Protein AF-A0A1V5C6G8-F1 (afdb_monomer)

Mean predicted aligned error: 4.97 Å

pLDDT: mean 93.66, std 10.2, range [42.22, 98.69]

Foldseek 3Di:
DLVLLPDQFFEEEEEAAPPQCSLVVLLVSVQSCQAPHQWEEEEEAAADPDDDDHHNYNYHYHHDPPRDPDLLVSLVVVVVVRGSEYEYAADDALSNLVSQLVRRQVRHHYYHYYHDQAPLVVLVVSLVRDDPVCSLVVLLSNLVRHAKYKYWGWFQFQVNPGTDIFIFMDGSDNVSSVCSNVVVSVCSVVVLVVCVVVPGDHRLRSLVVCCVVRRHALVRSQVPDPDNVVSVVRNVVSVVVPDDPPPPCDDDD

Nearest PDB structures (foldseek):
  5fl3-assembly1_A  TM=9.628E-01  e=1.875E-29  Thermus thermophilus
  6ok2-assembly1_D  TM=9.723E-01  e=2.254E-29  Geobacter metallireducens GS-15
  3jvu-assembly1_A-2  TM=9.788E-01  e=1.705E-28  Pseudomonas aeruginosa
  5zfq-assembly1_A  TM=9.580E-01  e=1.603E-28  Geobacter sulfurreducens PCA
  3jvu-assembly1_C-2  TM=9.709E-01  e=5.971E-27  Pseudomonas aeruginosa

Radius of gyration: 21.34 Å; Cα contacts (8 Å, |Δi|>4): 461; chains: 1; bounding box: 47×42×81 Å

Sequence (253 aa):
MKRIMDNHQGLVLVTGATGQGKSTTLAALIDYVNTNRAHHILAVEDPIEFIHPLKRCAVNQRQLGRDTLTYANALRAALREDPDVIVVGELRDLETISLAISAAETGHLVLGTLATSSAPKTVDRIIDSFPAEEQSQIRAMLGESLKAVITQRLIPRADFTAMALAVEILIGTLPMATLIRDGKVFQIPSMMQMGKAVGMQIMDESIMLLYQTGAISAQEAYLNANNKAPFKPLMERENQTRKPLGQHMQGAR

Secondary structure (DSSP, 8-state):
-HHHHT-SSEEEEEE-STTSSHHHHHHHHHHHHHHH---EEEEEESS--S----SSSEEEEEEBTTTBS-HHHHHHHHTTS--SEEEES---SHHHHHHHHHHHHTT-EEEEEE--SSHHHHHHHHHHTS-TTTHHHHHHHHHHHEEEEEEEEEEE-TTSSSEEEEEEEEE--HHHHHHHHTT-GGGHHHHHHHGGGGT-B-HHHHHHHHHHTTSS-HHHHHHH-SS-TTTHHHHHHHHHHTS-S-SS-----

Solvent-accessible surface area (backbone atoms only — not comparable to full-atom values): 13597 Å² total; per-residue (Å²): 106,70,78,65,70,66,51,68,44,13,30,36,37,34,22,14,56,90,91,29,52,45,67,62,50,50,51,52,54,52,49,50,46,27,71,75,39,82,41,35,36,39,35,41,26,79,68,74,87,74,87,75,76,82,69,51,20,54,68,46,79,34,31,55,79,77,72,32,85,45,68,48,59,47,51,63,52,42,75,74,66,74,47,43,28,42,36,38,56,64,56,81,49,57,64,40,43,51,52,47,53,51,41,9,61,75,56,20,25,27,39,36,23,41,84,28,89,39,50,58,54,43,54,50,52,60,42,70,58,46,60,79,89,49,30,62,58,48,22,44,54,46,24,73,16,34,45,34,30,39,22,34,40,63,40,66,22,58,82,68,83,50,71,38,81,30,47,21,30,43,62,48,39,74,72,49,18,50,32,40,44,72,67,40,51,88,50,44,66,62,52,29,67,71,29,46,90,81,65,21,34,48,49,52,60,33,37,50,50,35,34,75,72,57,48,24,35,42,58,52,36,30,73,69,33,84,69,44,75,83,30,48,64,50,26,54,50,53,56,58,74,68,52,72,97,78,85,86,86,85,77,96,126

Structure (mmCIF, N/CA/C/O backbone):
data_AF-A0A1V5C6G8-F1
#
_entry.id   AF-A0A1V5C6G8-F1
#
loop_
_atom_site.group_PDB
_atom_site.id
_atom_site.type_symbol
_atom_site.label_atom_id
_atom_site.label_alt_id
_atom_site.label_comp_id
_atom_site.label_asym_id
_atom_site.label_entity_id
_atom_site.label_seq_id
_atom_site.pdbx_PDB_ins_code
_atom_site.Cartn_x
_atom_site.Cartn_y
_atom_site.Cartn_z
_atom_site.occupancy
_atom_site.B_iso_or_equiv
_atom_site.auth_seq_id
_atom_site.auth_comp_id
_atom_site.auth_asym_id
_atom_site.auth_atom_id
_atom_site.pdbx_PDB_model_num
ATOM 1 N N . MET A 1 1 ? -11.240 -1.764 -4.376 1.00 73.00 1 MET A N 1
ATOM 2 C CA . MET A 1 1 ? -10.222 -2.765 -4.771 1.00 73.00 1 MET A CA 1
ATOM 3 C C . MET A 1 1 ? -10.318 -3.185 -6.228 1.00 73.00 1 MET A C 1
ATOM 5 O O . MET A 1 1 ? -9.413 -2.816 -6.952 1.00 73.00 1 MET A O 1
ATOM 9 N N . LYS A 1 2 ? -11.384 -3.858 -6.696 1.00 84.75 2 LYS A N 1
ATOM 10 C CA . LYS A 1 2 ? -11.483 -4.337 -8.098 1.00 84.75 2 LYS A CA 1
ATOM 11 C C . LYS A 1 2 ? -11.140 -3.261 -9.140 1.00 84.75 2 LYS A C 1
ATOM 13 O O . LYS A 1 2 ? -10.151 -3.392 -9.839 1.00 84.75 2 LYS A O 1
ATOM 18 N N . ARG A 1 3 ? -11.816 -2.108 -9.068 1.00 87.56 3 ARG A N 1
ATOM 19 C CA . ARG A 1 3 ? -11.560 -0.949 -9.944 1.00 87.56 3 ARG A CA 1
ATOM 20 C C . ARG A 1 3 ? -10.122 -0.404 -9.899 1.00 87.56 3 ARG A C 1
ATOM 22 O O . ARG A 1 3 ? -9.665 0.162 -10.879 1.00 87.56 3 ARG A O 1
ATOM 29 N N . ILE A 1 4 ? -9.413 -0.549 -8.773 1.00 90.12 4 ILE A N 1
ATOM 30 C CA . ILE A 1 4 ? -7.997 -0.147 -8.657 1.00 90.12 4 ILE A CA 1
ATOM 31 C C . ILE A 1 4 ? -7.130 -1.140 -9.436 1.00 90.12 4 ILE A C 1
ATOM 33 O O . ILE A 1 4 ? -6.254 -0.734 -10.190 1.00 90.12 4 ILE A O 1
ATOM 37 N N . MET A 1 5 ? -7.420 -2.431 -9.294 1.00 93.44 5 MET A N 1
ATOM 38 C CA . MET A 1 5 ? -6.709 -3.510 -9.980 1.00 93.44 5 MET A CA 1
ATOM 39 C C . MET A 1 5 ? -7.073 -3.627 -11.462 1.00 93.44 5 MET A C 1
ATOM 41 O O . MET A 1 5 ? -6.380 -4.314 -12.204 1.00 93.44 5 MET A O 1
ATOM 45 N N . ASP A 1 6 ? -8.128 -2.935 -11.898 1.00 91.38 6 ASP A N 1
ATOM 46 C CA . ASP A 1 6 ? -8.515 -2.852 -13.302 1.00 91.38 6 ASP A CA 1
ATOM 47 C C . ASP A 1 6 ? -7.630 -1.869 -14.104 1.00 91.38 6 ASP A C 1
ATOM 49 O O . ASP A 1 6 ? -7.681 -1.863 -15.333 1.00 91.38 6 ASP A O 1
ATOM 53 N N . ASN A 1 7 ? -6.752 -1.095 -13.453 1.00 93.25 7 ASN A N 1
ATOM 54 C CA . ASN A 1 7 ? -5.762 -0.273 -14.154 1.00 93.25 7 ASN A CA 1
ATOM 55 C C . ASN A 1 7 ? -4.761 -1.147 -14.935 1.00 93.25 7 ASN A C 1
ATOM 57 O O . ASN A 1 7 ? -4.377 -2.230 -14.487 1.00 93.25 7 ASN A O 1
ATOM 61 N N . HIS A 1 8 ? -4.340 -0.672 -16.108 1.00 92.19 8 HIS A N 1
ATOM 62 C CA . HIS A 1 8 ? -3.278 -1.311 -16.895 1.00 92.19 8 HIS A CA 1
ATOM 63 C C . HIS A 1 8 ? -1.886 -0.981 -16.351 1.00 92.19 8 HIS A C 1
ATOM 65 O O . HIS A 1 8 ? -1.016 -1.837 -16.365 1.00 92.19 8 HIS A O 1
ATOM 71 N N . GLN A 1 9 ? -1.714 0.229 -15.814 1.00 96.25 9 GLN A N 1
ATOM 72 C CA . GLN A 1 9 ? -0.452 0.714 -15.268 1.00 96.25 9 GLN A CA 1
ATOM 73 C C . GLN A 1 9 ? -0.660 1.593 -14.034 1.00 96.25 9 GLN A C 1
ATOM 75 O O . GLN A 1 9 ? -1.763 2.099 -13.784 1.00 96.25 9 GLN A O 1
ATOM 80 N N . GLY A 1 10 ? 0.427 1.840 -13.313 1.00 97.88 10 GLY A N 1
ATOM 81 C CA . GLY A 1 10 ? 0.488 2.752 -12.180 1.00 97.88 10 GLY A CA 1
ATOM 82 C C . GLY A 1 10 ? 0.875 2.064 -10.878 1.00 97.88 10 GLY A C 1
ATOM 83 O O . GLY A 1 10 ? 1.090 0.859 -10.830 1.00 97.88 10 GLY A O 1
ATOM 84 N N . LEU A 1 11 ? 0.967 2.850 -9.812 1.00 98.50 11 LEU A N 1
ATOM 85 C CA . LEU A 1 11 ? 1.475 2.421 -8.517 1.00 98.50 11 LEU A CA 1
ATOM 86 C C . LEU A 1 11 ? 0.329 2.211 -7.519 1.00 98.50 11 LEU A C 1
ATOM 88 O O . LEU A 1 11 ? -0.469 3.118 -7.263 1.00 98.50 11 LEU A O 1
ATOM 92 N N . VAL A 1 12 ? 0.260 1.022 -6.926 1.00 98.62 12 VAL A N 1
ATOM 93 C CA . VAL A 1 12 ? -0.669 0.678 -5.842 1.00 98.62 12 VAL A CA 1
ATOM 94 C C . VAL A 1 12 ? 0.139 0.263 -4.624 1.00 98.62 12 VAL A C 1
ATOM 96 O O . VAL A 1 12 ? 0.928 -0.679 -4.675 1.00 98.62 12 VAL A O 1
ATOM 99 N N . LEU A 1 13 ? -0.077 0.957 -3.510 1.00 98.62 13 LEU A N 1
ATOM 100 C CA . LEU A 1 13 ? 0.685 0.745 -2.286 1.00 98.62 13 LEU A CA 1
ATOM 101 C C . LEU A 1 13 ? -0.202 0.190 -1.181 1.00 98.62 13 LEU A C 1
ATOM 103 O O . LEU A 1 13 ? -1.251 0.758 -0.878 1.00 98.62 13 LEU A O 1
ATOM 107 N N . VAL A 1 14 ? 0.248 -0.884 -0.539 1.00 98.56 14 VAL A N 1
ATOM 108 C CA . VAL A 1 14 ? -0.337 -1.396 0.703 1.00 98.56 14 VAL A CA 1
ATOM 109 C C . VAL A 1 14 ? 0.587 -1.027 1.853 1.00 98.56 14 VAL A C 1
ATOM 111 O O . VAL A 1 14 ? 1.758 -1.392 1.870 1.00 98.56 14 VAL A O 1
ATOM 114 N N . THR A 1 15 ? 0.086 -0.284 2.828 1.00 98.50 15 THR A N 1
ATOM 115 C CA . THR A 1 15 ? 0.909 0.288 3.892 1.00 98.50 15 THR A CA 1
ATOM 116 C C . THR A 1 15 ? 0.353 -0.012 5.273 1.00 98.50 15 THR A C 1
ATOM 118 O O . THR A 1 15 ? -0.777 -0.466 5.441 1.00 98.50 15 THR A O 1
ATOM 121 N N . GLY A 1 16 ? 1.190 0.174 6.285 1.00 97.12 16 GLY A N 1
ATOM 122 C CA . GLY A 1 16 ? 0.903 -0.175 7.671 1.00 97.12 16 GLY A CA 1
ATOM 123 C C . GLY A 1 16 ? 2.157 -0.669 8.385 1.00 97.12 16 GLY A C 1
ATOM 124 O O . GLY A 1 16 ? 3.150 -1.055 7.760 1.00 97.12 16 GLY A O 1
ATOM 125 N N . ALA A 1 17 ? 2.118 -0.693 9.715 1.00 93.69 17 ALA A N 1
ATOM 126 C CA . ALA A 1 17 ? 3.204 -1.257 10.515 1.00 93.69 17 ALA A CA 1
ATOM 127 C C . ALA A 1 17 ? 3.412 -2.763 10.234 1.00 93.69 17 ALA A C 1
ATOM 129 O O . ALA A 1 17 ? 2.627 -3.416 9.534 1.00 93.69 17 ALA A O 1
ATOM 130 N N . THR A 1 18 ? 4.498 -3.329 10.755 1.00 91.62 18 THR A N 1
ATOM 131 C CA . THR A 1 18 ? 4.734 -4.781 10.728 1.00 91.62 18 THR A CA 1
ATOM 132 C C . THR A 1 18 ? 3.568 -5.522 11.385 1.00 91.62 18 THR A C 1
ATOM 134 O O . THR A 1 18 ? 3.003 -5.045 12.367 1.00 91.62 18 THR A O 1
ATOM 137 N N . GLY A 1 19 ? 3.172 -6.661 10.813 1.00 92.31 19 GLY A N 1
ATOM 138 C CA . GLY A 1 19 ? 2.070 -7.474 11.335 1.00 92.31 19 GLY A CA 1
ATOM 139 C C . GLY A 1 19 ? 0.661 -6.954 11.032 1.00 92.31 19 GLY A C 1
ATOM 140 O O . GLY A 1 19 ? -0.298 -7.560 11.484 1.00 92.31 19 GLY A O 1
ATOM 141 N N . GLN A 1 20 ? 0.501 -5.882 10.243 1.00 95.81 20 GLN A N 1
ATOM 142 C CA . GLN A 1 20 ? -0.818 -5.306 9.927 1.00 95.81 20 GLN A CA 1
ATOM 143 C C . GLN A 1 20 ? -1.517 -5.912 8.694 1.00 95.81 20 GLN A C 1
ATOM 145 O O . GLN A 1 20 ? -2.437 -5.308 8.152 1.00 95.81 20 GLN A O 1
ATOM 150 N N . GLY A 1 21 ? -1.091 -7.095 8.235 1.00 95.50 21 GLY A N 1
ATOM 151 C CA . GLY A 1 21 ? -1.751 -7.814 7.133 1.00 95.50 21 GLY A 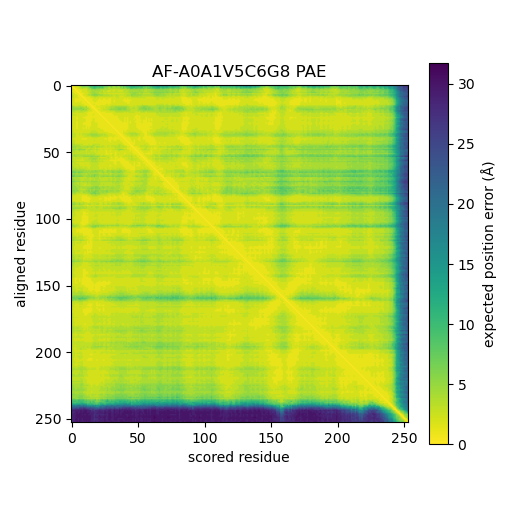CA 1
ATOM 152 C C . GLY A 1 21 ? -1.418 -7.322 5.716 1.00 95.50 21 GLY A C 1
ATOM 153 O O . GLY A 1 21 ? -2.125 -7.680 4.769 1.00 95.50 21 GLY A O 1
ATOM 154 N N . LYS A 1 22 ? -0.336 -6.542 5.550 1.00 97.19 22 LYS A N 1
ATOM 155 C CA . LYS A 1 22 ? 0.098 -6.014 4.243 1.00 97.19 22 LYS A CA 1
ATOM 156 C C . LYS A 1 22 ? 0.327 -7.124 3.218 1.00 97.19 22 LYS A C 1
ATOM 158 O O . LYS A 1 22 ? -0.286 -7.092 2.156 1.00 97.19 22 LYS A O 1
ATOM 163 N N . SER A 1 23 ? 1.151 -8.114 3.562 1.00 96.19 23 SER A N 1
ATOM 164 C CA . SER A 1 23 ? 1.498 -9.240 2.688 1.00 96.19 23 SER A CA 1
ATOM 165 C C . SER A 1 23 ? 0.267 -10.064 2.309 1.00 96.19 23 SER A C 1
ATOM 167 O O . SER A 1 23 ? 0.086 -10.399 1.147 1.00 96.19 23 SER A O 1
ATOM 169 N N . THR A 1 24 ? -0.660 -10.285 3.249 1.00 97.19 24 THR A N 1
ATOM 170 C CA . THR A 1 24 ? -1.943 -10.959 2.980 1.00 97.19 24 THR A CA 1
ATOM 171 C C . THR A 1 24 ? -2.797 -10.189 1.975 1.00 97.19 24 THR A C 1
ATOM 173 O O . THR A 1 24 ? -3.395 -10.771 1.072 1.00 97.19 24 THR A O 1
ATOM 176 N N . THR A 1 25 ? -2.850 -8.865 2.108 1.00 97.25 25 THR A N 1
ATOM 177 C CA . THR A 1 25 ? -3.599 -8.017 1.176 1.00 97.25 25 THR A CA 1
ATOM 178 C C . THR A 1 25 ? -2.932 -7.983 -0.187 1.00 97.25 25 THR A C 1
ATOM 180 O O . THR A 1 25 ? -3.619 -8.123 -1.193 1.00 97.25 25 THR A O 1
ATOM 183 N N . LEU A 1 26 ? -1.607 -7.852 -0.230 1.00 97.25 26 LEU A N 1
ATOM 184 C CA . LEU A 1 26 ? -0.832 -7.906 -1.463 1.00 97.25 26 LEU A CA 1
ATOM 185 C C . LEU A 1 26 ? -1.060 -9.236 -2.193 1.00 97.25 26 LEU A C 1
ATOM 187 O O . LEU A 1 26 ? -1.409 -9.225 -3.371 1.00 97.25 26 LEU A O 1
ATOM 191 N N . ALA A 1 27 ? -0.997 -10.359 -1.474 1.00 97.31 27 ALA A N 1
ATOM 192 C CA . ALA A 1 27 ? -1.291 -11.683 -2.006 1.00 97.31 27 ALA A CA 1
ATOM 193 C C . ALA A 1 27 ? -2.717 -11.775 -2.579 1.00 97.31 27 ALA A C 1
ATOM 195 O O . ALA A 1 27 ? -2.912 -12.317 -3.666 1.00 97.31 27 ALA A O 1
ATOM 196 N N . ALA A 1 28 ? -3.716 -11.190 -1.909 1.00 97.19 28 ALA A N 1
ATOM 197 C CA . ALA A 1 28 ? -5.085 -11.140 -2.424 1.00 97.19 28 ALA A CA 1
ATOM 198 C C . ALA A 1 28 ? -5.218 -10.278 -3.697 1.00 97.19 28 ALA A C 1
ATOM 200 O O . ALA A 1 28 ? -6.002 -10.610 -4.589 1.00 97.19 28 ALA A O 1
ATOM 201 N N . LEU A 1 29 ? -4.458 -9.182 -3.812 1.00 97.25 29 LEU A N 1
ATOM 202 C CA . LEU A 1 29 ? -4.422 -8.357 -5.025 1.00 97.25 29 LEU A CA 1
ATOM 203 C C . LEU A 1 29 ? -3.759 -9.104 -6.192 1.00 97.25 29 LEU A C 1
ATOM 205 O O . LEU A 1 29 ? -4.283 -9.071 -7.307 1.00 97.25 29 LEU A O 1
ATOM 209 N N . ILE A 1 30 ? -2.660 -9.816 -5.935 1.00 97.06 30 ILE A N 1
ATOM 210 C CA . ILE A 1 30 ? -1.988 -10.672 -6.924 1.00 97.06 30 ILE A CA 1
ATOM 211 C C . ILE A 1 30 ? -2.928 -11.786 -7.381 1.00 97.06 30 ILE A C 1
ATOM 213 O O . ILE A 1 30 ? -3.089 -12.006 -8.580 1.00 97.06 30 ILE A O 1
ATOM 217 N N . ASP A 1 31 ? -3.603 -12.452 -6.443 1.00 97.38 31 ASP A N 1
ATOM 218 C CA . ASP A 1 31 ? -4.546 -13.523 -6.759 1.00 97.38 31 ASP A CA 1
ATOM 219 C C . ASP A 1 31 ? -5.729 -13.026 -7.602 1.00 97.38 31 ASP A C 1
ATOM 221 O O . ASP A 1 31 ? -6.160 -13.708 -8.538 1.00 97.38 31 ASP A O 1
ATOM 225 N N . TYR A 1 32 ? -6.213 -11.807 -7.333 1.00 96.94 32 TYR A N 1
ATOM 226 C CA . TYR A 1 32 ? -7.219 -11.160 -8.171 1.00 96.94 32 TYR A CA 1
ATOM 227 C C . TYR A 1 32 ? -6.717 -10.984 -9.610 1.00 96.94 32 TYR A C 1
ATOM 229 O O . TYR A 1 32 ? -7.429 -11.363 -10.539 1.00 96.94 32 TYR A O 1
ATOM 237 N N . VAL A 1 33 ? -5.502 -10.467 -9.819 1.00 97.00 33 VAL A N 1
ATOM 238 C CA . VAL A 1 33 ? -4.925 -10.334 -11.170 1.00 97.00 33 VAL A CA 1
ATOM 239 C C . VAL A 1 33 ? -4.791 -11.708 -11.829 1.00 97.00 33 VAL A C 1
ATOM 241 O O . VAL A 1 33 ? -5.330 -11.911 -12.916 1.00 97.00 33 VAL A O 1
ATOM 244 N N . ASN A 1 34 ? -4.175 -12.669 -11.137 1.00 97.31 34 ASN A N 1
ATOM 245 C CA . ASN A 1 34 ? -3.935 -14.030 -11.621 1.00 97.31 34 ASN A CA 1
ATOM 246 C C . ASN A 1 34 ? -5.228 -14.780 -11.995 1.00 97.31 34 ASN A C 1
ATOM 248 O O . ASN A 1 34 ? -5.241 -15.633 -12.880 1.00 97.31 34 ASN A O 1
ATOM 252 N N . THR A 1 35 ? -6.344 -14.452 -11.345 1.00 97.00 35 THR A N 1
ATOM 253 C CA . THR A 1 35 ? -7.652 -15.058 -11.632 1.00 97.00 35 THR A CA 1
ATOM 254 C C . THR A 1 35 ? -8.384 -14.375 -12.793 1.00 97.00 35 THR A C 1
ATOM 256 O O . THR A 1 35 ? -9.183 -15.016 -13.477 1.00 97.00 35 THR A O 1
ATOM 259 N N . ASN A 1 36 ? -8.144 -13.084 -13.037 1.00 95.88 36 ASN A N 1
ATOM 260 C CA . ASN A 1 36 ? -8.970 -12.280 -13.945 1.00 95.88 36 ASN A CA 1
ATOM 261 C C . ASN A 1 36 ? -8.258 -11.861 -15.241 1.00 95.88 36 ASN A C 1
ATOM 263 O O . ASN A 1 36 ? -8.936 -11.463 -16.188 1.00 95.88 36 ASN A O 1
ATOM 267 N N . ARG A 1 37 ? -6.928 -11.970 -15.315 1.00 95.44 37 ARG A N 1
ATOM 268 C CA . ARG A 1 37 ? -6.116 -11.505 -16.450 1.00 95.44 37 ARG A CA 1
ATOM 269 C C . ARG A 1 37 ? -5.184 -12.596 -16.966 1.00 95.44 37 ARG A C 1
ATOM 271 O O . ARG A 1 37 ? -4.858 -13.521 -16.238 1.00 95.44 37 ARG A O 1
ATOM 278 N N . ALA A 1 38 ? -4.774 -12.485 -18.226 1.00 96.25 38 ALA A N 1
ATOM 279 C CA . ALA A 1 38 ? -3.745 -13.331 -18.829 1.00 96.25 38 ALA A CA 1
ATOM 280 C C . ALA A 1 38 ? -2.452 -12.515 -18.957 1.00 96.25 38 ALA A C 1
ATOM 282 O O . ALA A 1 38 ? -2.128 -12.040 -20.036 1.00 96.25 38 ALA A O 1
ATOM 283 N N . HIS A 1 39 ? -1.815 -12.257 -17.816 1.00 96.81 39 HIS A N 1
ATOM 284 C CA . HIS A 1 39 ? -0.655 -11.369 -17.681 1.00 96.81 39 HIS A CA 1
ATOM 285 C C . HIS A 1 39 ? 0.575 -12.136 -17.172 1.00 96.81 39 HIS A C 1
ATOM 287 O O . HIS A 1 39 ? 0.441 -13.198 -16.556 1.00 96.81 39 HIS A O 1
ATOM 293 N N . HIS A 1 40 ? 1.756 -11.560 -17.344 1.00 97.19 40 HIS A N 1
ATOM 294 C CA . HIS A 1 40 ? 2.970 -11.940 -16.642 1.00 97.19 40 HIS A CA 1
ATOM 295 C C . HIS A 1 40 ? 3.112 -11.119 -15.348 1.00 97.19 40 HIS A C 1
ATOM 297 O O . HIS A 1 40 ? 3.166 -9.888 -15.367 1.00 97.19 40 HIS A O 1
ATOM 303 N N . ILE A 1 41 ? 3.142 -11.812 -14.207 1.00 97.69 41 ILE A N 1
ATOM 304 C CA . ILE A 1 41 ? 3.375 -11.233 -12.881 1.00 97.69 41 ILE A CA 1
ATOM 305 C C . ILE A 1 41 ? 4.774 -11.628 -12.418 1.00 97.69 41 ILE A C 1
ATOM 307 O O . ILE A 1 41 ? 5.070 -12.819 -12.296 1.00 97.69 41 ILE A O 1
ATOM 311 N N . LEU A 1 42 ? 5.598 -10.640 -12.083 1.00 97.31 42 LEU A N 1
ATOM 312 C CA . LEU A 1 42 ? 6.903 -10.854 -11.467 1.00 97.31 42 LEU A CA 1
ATOM 313 C C . LEU A 1 42 ? 6.909 -10.249 -10.066 1.00 97.31 42 LEU A C 1
ATOM 315 O O . LEU A 1 42 ? 6.747 -9.040 -9.901 1.00 97.31 42 LEU A O 1
ATOM 319 N N . ALA A 1 43 ? 7.099 -11.091 -9.055 1.00 97.19 43 ALA A N 1
ATOM 320 C CA . ALA A 1 43 ? 7.148 -10.689 -7.659 1.00 97.19 43 ALA A CA 1
ATOM 321 C C . ALA A 1 43 ? 8.542 -10.852 -7.067 1.00 97.19 43 ALA A C 1
ATOM 323 O O . ALA A 1 43 ? 9.205 -11.862 -7.285 1.00 97.19 43 ALA A O 1
ATOM 324 N N . VAL A 1 44 ? 8.974 -9.853 -6.305 1.00 96.75 44 VAL A N 1
ATOM 325 C CA . VAL A 1 44 ? 10.230 -9.861 -5.557 1.00 96.75 44 VAL A CA 1
ATOM 326 C C . VAL A 1 44 ? 9.893 -9.696 -4.079 1.00 96.75 44 VAL A C 1
ATOM 328 O O . VAL A 1 44 ? 9.265 -8.705 -3.713 1.00 96.75 44 VAL A O 1
ATOM 331 N N . GLU A 1 45 ? 10.288 -10.650 -3.238 1.00 96.25 45 GLU A N 1
ATOM 332 C CA . GLU A 1 45 ? 9.887 -10.741 -1.824 1.00 96.25 45 GLU A CA 1
ATOM 333 C C . GLU A 1 45 ? 11.066 -11.142 -0.912 1.00 96.25 45 GLU A C 1
ATOM 335 O O . GLU A 1 45 ? 12.069 -11.689 -1.376 1.00 96.25 45 GLU A O 1
ATOM 340 N N . ASP A 1 46 ? 10.952 -10.889 0.396 1.00 93.06 46 ASP A N 1
ATOM 341 C CA . ASP A 1 46 ? 11.976 -11.202 1.406 1.00 93.06 46 ASP A CA 1
ATOM 342 C C . ASP A 1 46 ? 11.348 -11.557 2.776 1.00 93.06 46 ASP A C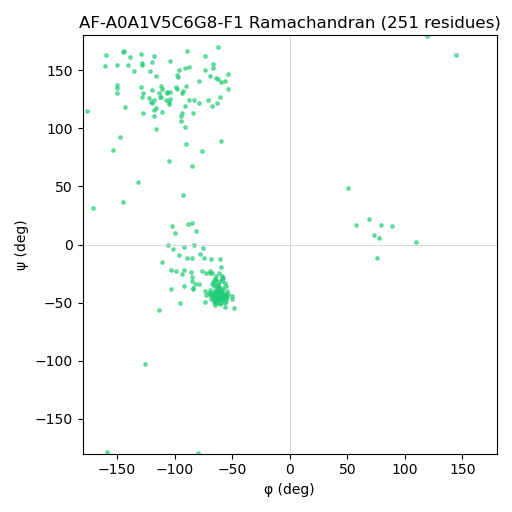 1
ATOM 344 O O . ASP A 1 46 ? 11.097 -10.654 3.581 1.00 93.06 46 ASP A O 1
ATOM 348 N N . PRO A 1 47 ? 11.094 -12.847 3.076 1.00 94.69 47 PRO A N 1
ATOM 349 C CA . PRO A 1 47 ? 11.045 -13.983 2.153 1.00 94.69 47 PRO A CA 1
ATOM 350 C C . PRO A 1 47 ? 9.706 -14.039 1.392 1.00 94.69 47 PRO A C 1
ATOM 352 O O . PRO A 1 47 ? 8.822 -13.218 1.617 1.00 94.69 47 PRO A O 1
ATOM 355 N N . ILE A 1 48 ? 9.531 -15.037 0.520 1.00 95.25 48 ILE A N 1
ATOM 356 C CA . ILE A 1 48 ? 8.217 -15.322 -0.078 1.00 95.25 48 ILE A CA 1
ATOM 357 C C . ILE A 1 48 ? 7.268 -15.827 1.019 1.00 95.25 48 ILE A C 1
ATOM 359 O O . ILE A 1 48 ? 7.523 -16.869 1.628 1.00 95.25 48 ILE A O 1
ATOM 363 N N . GLU A 1 49 ? 6.171 -15.103 1.260 1.00 93.25 49 GLU A N 1
ATOM 364 C CA . GLU A 1 49 ? 5.187 -15.456 2.299 1.00 93.25 49 GLU A CA 1
ATOM 365 C C . GLU A 1 49 ? 4.039 -16.327 1.767 1.00 93.25 49 GLU A C 1
ATOM 367 O O . GLU A 1 49 ? 3.541 -17.210 2.469 1.00 93.25 49 GLU A O 1
ATOM 372 N N . PHE A 1 50 ? 3.614 -16.087 0.524 1.00 96.19 50 PHE A N 1
ATOM 373 C CA . PHE A 1 50 ? 2.491 -16.774 -0.113 1.00 96.19 50 PHE A CA 1
ATOM 374 C C . PHE A 1 50 ? 2.924 -17.338 -1.462 1.00 96.19 50 PHE A C 1
ATOM 376 O O . PHE A 1 50 ? 3.477 -16.620 -2.288 1.00 96.19 50 PHE A O 1
ATOM 383 N N . ILE A 1 51 ? 2.632 -18.615 -1.713 1.00 96.69 51 ILE A N 1
ATOM 384 C CA . ILE A 1 51 ? 2.843 -19.217 -3.032 1.00 96.69 51 ILE A CA 1
ATOM 385 C C . ILE A 1 51 ? 1.605 -18.979 -3.889 1.00 96.69 51 ILE A C 1
ATOM 387 O O . ILE A 1 51 ? 0.496 -19.371 -3.518 1.00 96.69 51 ILE A O 1
ATOM 391 N N . HIS A 1 52 ? 1.803 -18.366 -5.051 1.00 97.12 52 HIS A N 1
ATOM 392 C CA . HIS A 1 52 ? 0.737 -18.102 -6.009 1.00 97.12 52 HIS A CA 1
ATOM 393 C C . HIS A 1 52 ? 0.673 -19.216 -7.061 1.00 97.12 52 HIS A C 1
ATOM 395 O O . HIS A 1 52 ? 1.533 -19.270 -7.942 1.00 97.12 52 HIS A O 1
ATOM 401 N N . PRO A 1 53 ? -0.330 -20.116 -7.012 1.00 94.06 53 PRO A N 1
ATOM 402 C CA . PRO A 1 53 ? -0.444 -21.177 -8.002 1.00 94.06 53 PRO A CA 1
ATOM 403 C C . PRO A 1 53 ? -0.768 -20.595 -9.379 1.00 94.06 53 PRO A C 1
ATOM 405 O O . PRO A 1 53 ? -1.427 -19.558 -9.500 1.00 94.06 53 PRO A O 1
ATOM 408 N N . LEU A 1 54 ? -0.350 -21.300 -10.426 1.00 92.69 54 LEU A N 1
ATOM 409 C CA . LEU A 1 54 ? -0.688 -20.936 -11.796 1.00 92.69 54 LEU A CA 1
ATOM 410 C C . LEU A 1 54 ? -2.215 -20.949 -11.986 1.00 92.69 54 LEU A C 1
ATOM 412 O O . LEU A 1 54 ? -2.878 -21.943 -11.683 1.00 92.69 54 LEU A O 1
ATOM 416 N N . LYS A 1 55 ? -2.765 -19.841 -12.493 1.00 96.75 55 LYS A N 1
ATOM 417 C CA . LYS A 1 55 ? -4.162 -19.741 -12.934 1.00 96.75 55 LYS A CA 1
ATOM 418 C C . LYS A 1 55 ? -4.187 -19.244 -14.376 1.00 96.75 55 LYS A C 1
ATOM 420 O O . LYS A 1 55 ? -3.926 -20.021 -15.287 1.00 96.75 55 LYS A O 1
ATOM 425 N N . ARG A 1 56 ? -4.495 -17.964 -14.595 1.00 97.44 56 ARG A N 1
ATOM 426 C CA . ARG A 1 56 ? -4.481 -17.346 -15.928 1.00 97.44 56 ARG A CA 1
ATOM 427 C C . ARG A 1 56 ? -3.199 -16.565 -16.189 1.00 97.44 56 ARG A C 1
ATOM 429 O O . ARG A 1 56 ? -2.860 -16.372 -17.352 1.00 97.44 56 ARG A O 1
ATOM 436 N N . CYS A 1 57 ? -2.499 -16.137 -15.139 1.00 97.50 57 CYS A N 1
ATOM 437 C CA . CYS A 1 57 ? -1.204 -15.485 -15.261 1.00 97.50 57 CYS A CA 1
ATOM 438 C C . CYS A 1 57 ? -0.050 -16.486 -15.193 1.00 97.50 57 CYS A C 1
ATOM 440 O O . CYS A 1 57 ? -0.123 -17.503 -14.496 1.00 97.50 57 CYS A O 1
ATOM 442 N N . ALA A 1 58 ? 1.052 -16.127 -15.850 1.00 96.62 58 ALA A N 1
ATOM 443 C CA . ALA A 1 58 ? 2.367 -16.638 -15.490 1.00 96.62 58 ALA A CA 1
ATOM 444 C C . ALA A 1 58 ? 2.853 -15.852 -14.265 1.00 96.62 58 ALA A C 1
ATOM 446 O O . ALA A 1 58 ? 2.910 -14.624 -14.318 1.00 96.62 58 ALA A O 1
ATOM 447 N N . VAL A 1 59 ? 3.156 -16.536 -13.159 1.00 97.19 59 VAL A N 1
ATOM 448 C CA . VAL A 1 59 ? 3.603 -15.892 -11.915 1.00 97.19 59 VAL A CA 1
ATOM 449 C C . VAL A 1 59 ? 5.007 -16.367 -11.573 1.00 97.19 59 VAL A C 1
ATOM 451 O O . VAL A 1 59 ? 5.212 -17.546 -11.294 1.00 97.19 59 VAL A O 1
ATOM 454 N N . ASN A 1 60 ? 5.960 -15.439 -11.578 1.00 96.31 60 ASN A N 1
ATOM 455 C CA . ASN A 1 60 ? 7.354 -15.674 -11.226 1.00 96.31 60 ASN A CA 1
ATOM 456 C C . ASN A 1 60 ? 7.664 -14.970 -9.903 1.00 96.31 60 ASN A C 1
ATOM 458 O O . ASN A 1 60 ? 7.649 -13.743 -9.838 1.00 96.31 60 ASN A O 1
ATOM 462 N N . GLN A 1 61 ? 7.949 -15.736 -8.850 1.00 96.75 61 GLN A N 1
ATOM 463 C CA . GLN A 1 61 ? 8.325 -15.196 -7.540 1.00 96.75 61 GLN A CA 1
ATOM 464 C C . GLN A 1 61 ? 9.833 -15.349 -7.326 1.00 96.75 61 GLN A C 1
ATOM 466 O O . GLN A 1 61 ? 10.387 -16.426 -7.539 1.00 96.75 61 GLN A O 1
ATOM 471 N N . ARG A 1 62 ? 10.488 -14.266 -6.910 1.00 95.81 62 ARG A N 1
ATOM 472 C CA . ARG A 1 62 ? 11.915 -14.194 -6.593 1.00 95.81 62 ARG A CA 1
ATOM 473 C C . ARG A 1 62 ? 12.087 -13.837 -5.133 1.00 95.81 62 ARG A C 1
ATOM 475 O O . ARG A 1 62 ? 11.627 -12.786 -4.691 1.00 95.81 62 ARG A O 1
ATOM 482 N N . GLN A 1 63 ? 12.810 -14.673 -4.411 1.00 96.44 63 GLN A N 1
ATOM 483 C CA . GLN A 1 63 ? 13.190 -14.397 -3.042 1.00 96.44 63 GLN A CA 1
ATOM 484 C C . GLN A 1 63 ? 14.557 -13.710 -2.981 1.00 96.44 63 GLN A C 1
ATOM 486 O O . GLN A 1 63 ? 15.540 -14.164 -3.580 1.00 96.44 63 GLN A O 1
ATOM 491 N N . LEU A 1 64 ? 14.637 -12.635 -2.203 1.00 94.00 64 LEU A N 1
ATOM 492 C CA . LEU A 1 64 ? 15.891 -11.971 -1.883 1.00 94.00 64 LEU A CA 1
ATOM 493 C C . LEU A 1 64 ? 16.865 -12.927 -1.169 1.00 94.00 64 LEU A C 1
ATOM 495 O O . LEU A 1 64 ? 16.471 -13.761 -0.355 1.00 94.00 64 LEU A O 1
ATOM 499 N N . GLY A 1 65 ? 18.150 -12.844 -1.512 1.00 91.56 65 GLY A N 1
ATOM 500 C CA . GLY A 1 65 ? 19.212 -13.698 -0.974 1.00 91.56 65 GLY A CA 1
ATOM 501 C C . GLY A 1 65 ? 19.248 -15.123 -1.542 1.00 91.56 65 GLY A C 1
ATOM 502 O O . GLY A 1 65 ? 20.241 -15.819 -1.338 1.00 91.56 65 GLY A O 1
ATOM 503 N N . ARG A 1 66 ? 18.212 -15.550 -2.276 1.00 94.00 66 ARG A N 1
ATOM 504 C CA . ARG A 1 66 ? 18.142 -16.864 -2.933 1.00 94.00 66 ARG A CA 1
ATOM 505 C C . ARG A 1 66 ? 18.151 -16.747 -4.456 1.00 94.00 66 ARG A C 1
ATOM 507 O O . ARG A 1 66 ? 19.020 -17.324 -5.097 1.00 94.00 66 ARG A O 1
ATOM 514 N N . ASP A 1 67 ? 17.207 -15.991 -5.012 1.00 94.44 67 ASP A N 1
ATOM 515 C CA . ASP A 1 67 ? 17.002 -15.866 -6.463 1.00 94.44 67 ASP A CA 1
ATOM 516 C C . ASP A 1 67 ? 17.561 -14.541 -7.011 1.00 94.44 67 ASP A C 1
ATOM 518 O O . ASP A 1 67 ? 17.851 -14.410 -8.198 1.00 94.44 67 ASP A O 1
ATOM 522 N N . THR A 1 68 ? 17.726 -13.541 -6.142 1.00 92.69 68 THR A N 1
ATOM 523 C CA . THR A 1 68 ? 18.310 -12.231 -6.456 1.00 92.69 68 THR A CA 1
ATOM 524 C C . THR A 1 68 ? 19.020 -11.645 -5.237 1.00 92.69 68 THR A C 1
ATOM 526 O O . THR A 1 68 ? 18.679 -11.957 -4.099 1.00 92.69 68 THR A O 1
ATOM 529 N N . LEU A 1 69 ? 20.004 -10.772 -5.460 1.00 91.31 69 LEU A N 1
ATOM 530 C CA . LEU A 1 69 ? 20.799 -10.153 -4.393 1.00 91.31 69 LEU A CA 1
ATOM 531 C C . LEU A 1 69 ? 20.136 -8.915 -3.777 1.00 91.31 69 LEU A C 1
ATOM 533 O O . LEU A 1 69 ? 20.246 -8.698 -2.576 1.00 91.31 69 LEU A O 1
ATOM 537 N N . THR A 1 70 ? 19.479 -8.088 -4.595 1.00 91.12 70 THR A N 1
ATOM 538 C CA . THR A 1 70 ? 18.842 -6.829 -4.173 1.00 91.12 70 THR A CA 1
ATOM 539 C C . THR A 1 70 ? 17.501 -6.637 -4.880 1.00 91.12 70 THR A C 1
ATOM 541 O O . THR A 1 70 ? 17.304 -7.134 -5.995 1.00 91.12 70 THR A O 1
ATOM 544 N N . TYR A 1 71 ? 16.593 -5.877 -4.260 1.00 91.62 71 TYR A N 1
ATOM 545 C CA . TYR A 1 71 ? 15.328 -5.470 -4.882 1.00 91.62 71 TYR A CA 1
ATOM 546 C C . TYR A 1 71 ? 15.564 -4.688 -6.177 1.00 91.62 71 TYR A C 1
ATOM 548 O O . TYR A 1 71 ? 15.008 -5.036 -7.215 1.00 91.62 71 TYR A O 1
ATOM 556 N N . ALA A 1 72 ? 16.459 -3.699 -6.150 1.00 90.81 72 ALA A N 1
ATOM 557 C CA . ALA A 1 72 ? 16.817 -2.918 -7.327 1.00 90.81 72 ALA A CA 1
ATOM 558 C C . ALA A 1 72 ? 17.337 -3.779 -8.492 1.00 90.81 72 ALA A C 1
ATOM 560 O O . ALA A 1 72 ? 16.932 -3.582 -9.637 1.00 90.81 72 ALA A O 1
ATOM 561 N N . ASN A 1 73 ? 18.199 -4.768 -8.223 1.00 90.69 73 ASN A N 1
ATOM 562 C CA . ASN A 1 73 ? 18.672 -5.686 -9.262 1.00 90.69 73 ASN A CA 1
ATOM 563 C C . ASN A 1 73 ? 17.514 -6.488 -9.872 1.00 90.69 73 ASN A C 1
ATOM 565 O O . ASN A 1 73 ? 17.378 -6.560 -11.093 1.00 90.69 73 ASN A O 1
ATOM 569 N N . ALA A 1 74 ? 16.648 -7.031 -9.016 1.00 91.69 74 ALA A N 1
ATOM 570 C CA . ALA A 1 74 ? 15.490 -7.797 -9.449 1.00 91.69 74 ALA A CA 1
ATOM 571 C C . ALA A 1 74 ? 14.526 -6.959 -10.299 1.00 91.69 74 ALA A C 1
ATOM 573 O O . ALA A 1 74 ? 14.039 -7.452 -11.312 1.00 91.69 74 ALA A O 1
ATOM 574 N N . LEU A 1 75 ? 14.303 -5.694 -9.926 1.00 90.62 75 LEU A N 1
ATOM 575 C CA . LEU A 1 75 ? 13.457 -4.755 -10.663 1.00 90.62 75 LEU A CA 1
ATOM 576 C C . LEU A 1 75 ? 14.046 -4.384 -12.028 1.00 90.62 75 LEU A C 1
ATOM 578 O O . LEU A 1 75 ? 13.327 -4.393 -13.024 1.00 90.62 75 LEU A O 1
ATOM 582 N N . ARG A 1 76 ? 15.354 -4.106 -12.114 1.00 91.62 76 ARG A N 1
ATOM 583 C CA . ARG A 1 76 ? 16.003 -3.827 -13.409 1.00 91.62 76 ARG A CA 1
ATOM 584 C C . ARG A 1 76 ? 15.929 -5.020 -14.359 1.00 91.62 76 ARG A C 1
ATOM 586 O O . ARG A 1 76 ? 15.729 -4.824 -15.555 1.00 91.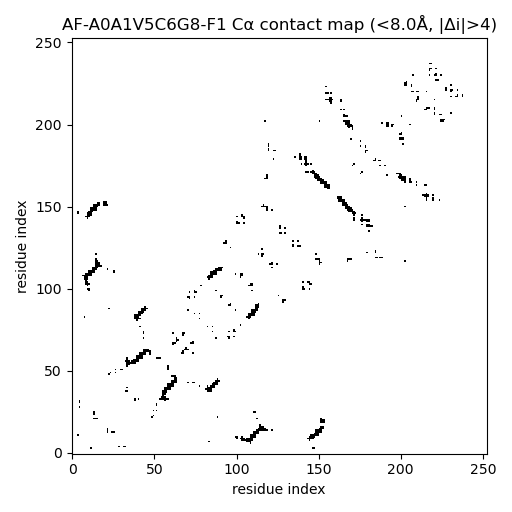62 76 ARG A O 1
ATOM 593 N N . ALA A 1 77 ? 16.105 -6.234 -13.836 1.00 90.75 77 ALA A N 1
ATOM 594 C CA . ALA A 1 77 ? 15.941 -7.456 -14.615 1.00 90.75 77 ALA A CA 1
ATOM 595 C C . ALA A 1 77 ? 14.481 -7.630 -15.056 1.00 90.75 77 ALA A C 1
ATOM 597 O O . ALA A 1 77 ? 14.233 -7.814 -16.244 1.00 90.75 77 ALA A O 1
ATOM 598 N N . ALA A 1 78 ? 13.533 -7.445 -14.128 1.00 90.12 78 ALA A N 1
ATOM 599 C CA . ALA A 1 78 ? 12.104 -7.563 -14.390 1.00 90.12 78 ALA A CA 1
ATOM 600 C C . ALA A 1 78 ? 11.654 -6.695 -15.567 1.00 90.12 78 ALA A C 1
ATOM 602 O O . ALA A 1 78 ? 10.955 -7.192 -16.435 1.00 90.12 78 ALA A O 1
ATOM 603 N N . LEU A 1 79 ? 12.124 -5.449 -15.679 1.00 89.19 79 LEU A N 1
ATOM 604 C CA . LEU A 1 79 ? 11.765 -4.549 -16.789 1.00 89.19 79 LEU A CA 1
ATOM 605 C C . LEU A 1 79 ? 12.157 -5.061 -18.191 1.00 89.19 79 LEU A C 1
ATOM 607 O O . LEU A 1 79 ? 11.727 -4.494 -19.191 1.00 89.19 79 LEU A O 1
ATOM 611 N N . ARG A 1 80 ? 12.990 -6.104 -18.291 1.00 92.25 80 ARG A N 1
ATOM 612 C CA . ARG A 1 80 ? 13.387 -6.742 -19.560 1.00 92.25 80 ARG A CA 1
ATOM 613 C C . ARG A 1 80 ? 12.723 -8.097 -19.791 1.00 92.25 80 ARG A C 1
ATOM 615 O O . ARG A 1 80 ? 12.994 -8.737 -20.801 1.00 92.25 80 ARG A O 1
ATOM 622 N N . GLU A 1 81 ? 11.894 -8.540 -18.856 1.00 91.81 81 GLU A N 1
ATOM 623 C CA . GLU A 1 81 ? 11.222 -9.841 -18.881 1.00 91.81 81 GLU A CA 1
ATOM 624 C C . GLU A 1 81 ? 9.758 -9.725 -19.312 1.00 91.81 81 GLU A C 1
ATOM 626 O O . GLU A 1 81 ? 8.978 -10.647 -19.087 1.00 91.81 81 GLU A O 1
ATOM 631 N N . ASP A 1 82 ? 9.391 -8.583 -19.899 1.00 92.62 82 ASP A N 1
ATOM 632 C CA . ASP A 1 82 ? 8.038 -8.290 -20.375 1.00 92.62 82 ASP A CA 1
ATOM 633 C C . ASP A 1 82 ? 6.939 -8.562 -19.314 1.00 92.62 82 ASP A C 1
ATOM 635 O O . ASP A 1 82 ? 5.994 -9.308 -19.576 1.00 92.62 82 ASP A O 1
ATOM 639 N N . PRO A 1 83 ? 7.071 -8.082 -18.054 1.00 95.69 83 PRO A N 1
ATOM 640 C CA . PRO A 1 83 ? 6.021 -8.235 -17.058 1.00 95.69 83 PRO A CA 1
ATOM 641 C C . PRO A 1 83 ? 4.917 -7.207 -17.295 1.00 95.69 83 PRO A C 1
ATOM 643 O O . PRO A 1 83 ? 5.186 -6.034 -17.521 1.00 95.69 83 PRO A O 1
ATOM 646 N N . ASP A 1 84 ? 3.662 -7.601 -17.115 1.00 97.06 84 ASP A N 1
ATOM 647 C CA . ASP A 1 84 ? 2.563 -6.635 -17.037 1.00 97.06 84 ASP A CA 1
ATOM 648 C C . ASP A 1 84 ? 2.401 -6.090 -15.609 1.00 97.06 84 ASP A C 1
ATOM 650 O O . ASP A 1 84 ? 1.948 -4.962 -15.392 1.00 97.06 84 ASP A O 1
ATOM 654 N N . VAL A 1 85 ? 2.722 -6.925 -14.611 1.00 97.94 85 VAL A N 1
ATOM 655 C CA . VAL A 1 85 ? 2.593 -6.596 -13.188 1.00 97.94 85 VAL A CA 1
ATOM 656 C C . VAL A 1 85 ? 3.896 -6.881 -12.462 1.00 97.94 85 VAL A C 1
ATOM 658 O O . VAL A 1 85 ? 4.409 -7.999 -12.494 1.00 97.94 85 VAL A O 1
ATOM 661 N N . ILE A 1 86 ? 4.392 -5.874 -11.750 1.00 98.00 86 ILE A N 1
ATOM 662 C CA . ILE A 1 86 ? 5.594 -5.974 -10.925 1.00 98.00 86 ILE A CA 1
ATOM 663 C C . ILE A 1 86 ? 5.182 -5.836 -9.464 1.00 98.00 86 ILE A C 1
ATOM 665 O O . ILE A 1 86 ? 4.521 -4.873 -9.079 1.00 98.00 86 ILE A O 1
ATOM 669 N N . VAL A 1 87 ? 5.582 -6.793 -8.637 1.00 97.88 87 VAL A N 1
ATOM 670 C CA . VAL A 1 87 ? 5.319 -6.783 -7.199 1.00 97.88 87 VAL A CA 1
ATOM 671 C C . VAL A 1 87 ? 6.632 -6.601 -6.456 1.00 97.88 87 VAL A C 1
ATOM 673 O O . VAL A 1 87 ? 7.577 -7.366 -6.647 1.00 97.88 87 VAL A O 1
ATOM 676 N N . VAL A 1 88 ? 6.675 -5.604 -5.578 1.00 97.00 88 VAL A N 1
ATOM 677 C CA . VAL A 1 88 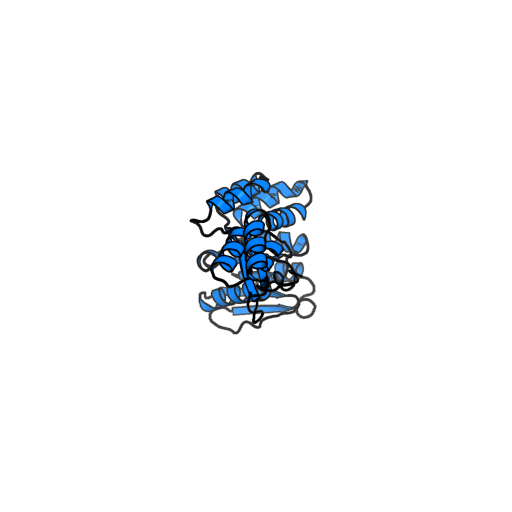? 7.827 -5.308 -4.729 1.00 97.00 88 VAL A CA 1
ATOM 678 C C . VAL A 1 88 ? 7.421 -5.467 -3.270 1.00 97.00 88 VAL A C 1
ATOM 680 O O . VAL A 1 88 ? 6.648 -4.666 -2.742 1.00 97.00 88 VAL A O 1
ATOM 683 N N . GLY A 1 89 ? 7.950 -6.501 -2.616 1.00 93.94 89 GLY A N 1
ATOM 684 C CA . GLY A 1 89 ? 7.617 -6.861 -1.239 1.00 93.94 89 GLY A CA 1
ATOM 685 C C . GLY A 1 89 ? 7.715 -5.678 -0.281 1.00 93.94 89 GLY A C 1
ATOM 686 O O . GLY A 1 89 ? 6.783 -5.442 0.484 1.00 93.94 89 GLY A O 1
ATOM 687 N N . GLU A 1 90 ? 8.773 -4.868 -0.377 1.00 92.81 90 GLU A N 1
ATOM 688 C CA . GLU A 1 90 ? 8.881 -3.615 0.370 1.00 92.81 90 GLU A CA 1
ATOM 689 C C . GLU A 1 90 ? 9.717 -2.562 -0.371 1.00 92.81 90 GLU A C 1
ATOM 691 O O . GLU A 1 90 ? 10.809 -2.839 -0.863 1.00 92.81 90 GLU A O 1
ATOM 696 N N . LEU A 1 91 ? 9.222 -1.325 -0.409 1.00 94.81 91 LEU A N 1
ATOM 697 C CA . LEU A 1 91 ? 9.918 -0.165 -0.963 1.00 94.81 91 LEU A CA 1
ATOM 698 C C . LEU A 1 91 ? 10.733 0.520 0.148 1.00 94.81 91 LEU A C 1
ATOM 700 O O . LEU A 1 91 ? 10.231 1.408 0.843 1.00 94.81 91 LEU A O 1
ATOM 704 N N . ARG A 1 92 ? 11.971 0.053 0.364 1.00 89.81 92 ARG A N 1
ATOM 705 C CA . ARG A 1 92 ? 12.837 0.510 1.471 1.00 89.81 92 ARG A CA 1
ATOM 706 C C . ARG A 1 92 ? 13.814 1.614 1.085 1.00 89.81 92 ARG A C 1
ATOM 708 O O . ARG A 1 92 ? 13.916 2.600 1.810 1.00 89.81 92 ARG A O 1
ATOM 715 N N . ASP A 1 93 ? 14.557 1.414 0.003 1.00 91.62 93 ASP A N 1
ATOM 716 C CA . ASP A 1 93 ? 15.631 2.300 -0.444 1.00 91.62 93 ASP A CA 1
ATOM 717 C C . ASP A 1 93 ? 15.224 3.162 -1.647 1.00 91.62 93 ASP A C 1
ATOM 719 O O . ASP A 1 93 ? 14.307 2.826 -2.402 1.00 91.62 93 ASP A O 1
ATOM 723 N N . LEU A 1 94 ? 15.937 4.281 -1.813 1.00 94.19 94 LEU A N 1
ATOM 724 C CA . LEU A 1 94 ? 15.750 5.257 -2.890 1.00 94.19 94 LEU A CA 1
ATOM 725 C C . LEU A 1 94 ? 15.709 4.591 -4.269 1.00 94.19 94 LEU A C 1
ATOM 727 O O . LEU A 1 94 ? 14.844 4.898 -5.085 1.00 94.19 94 LEU A O 1
ATOM 731 N N . GLU A 1 95 ? 16.649 3.687 -4.529 1.00 94.31 95 GLU A N 1
ATOM 732 C CA . GLU A 1 95 ? 16.809 3.076 -5.843 1.00 94.31 95 GLU A CA 1
ATOM 733 C C . GLU A 1 95 ? 15.603 2.201 -6.203 1.00 94.31 95 GLU A C 1
ATOM 735 O O . GLU A 1 95 ? 15.049 2.310 -7.298 1.00 94.31 95 GLU A O 1
ATOM 740 N N . THR A 1 96 ? 15.145 1.386 -5.256 1.00 95.00 96 THR A N 1
ATOM 741 C CA . THR A 1 96 ? 13.954 0.550 -5.408 1.00 95.00 96 THR A CA 1
ATOM 742 C C . THR A 1 96 ? 12.695 1.403 -5.604 1.00 95.00 96 THR A C 1
ATOM 744 O O . THR A 1 96 ? 11.884 1.101 -6.482 1.00 95.00 96 THR A O 1
ATOM 747 N N . ILE A 1 97 ? 12.537 2.492 -4.839 1.00 96.50 97 ILE A N 1
ATOM 748 C CA . ILE A 1 97 ? 11.414 3.434 -4.993 1.00 96.50 97 ILE A CA 1
ATOM 749 C C . ILE A 1 97 ? 11.439 4.090 -6.381 1.00 96.50 97 ILE A C 1
ATOM 751 O O . ILE A 1 97 ? 10.414 4.124 -7.063 1.00 96.50 97 ILE A O 1
ATOM 755 N N . SER A 1 98 ? 12.603 4.569 -6.818 1.00 95.75 98 SER A N 1
ATOM 756 C CA . SER A 1 98 ? 12.789 5.220 -8.119 1.00 95.75 98 SER A CA 1
ATOM 757 C C . SER A 1 98 ? 12.433 4.292 -9.285 1.00 95.75 98 SER A C 1
ATOM 759 O O . SER A 1 98 ? 11.661 4.666 -10.175 1.00 95.75 98 SER A O 1
ATOM 761 N N . LEU A 1 99 ? 12.910 3.041 -9.243 1.00 95.38 99 LEU A N 1
ATOM 762 C CA . LEU A 1 99 ? 12.581 2.026 -10.246 1.00 95.38 99 LEU A CA 1
ATOM 763 C C . LEU A 1 99 ? 11.085 1.689 -10.256 1.00 95.38 99 LEU A C 1
ATOM 765 O O . LEU A 1 99 ? 10.504 1.556 -11.330 1.00 95.38 99 LEU A O 1
ATOM 769 N N . ALA A 1 100 ? 10.450 1.588 -9.085 1.00 96.94 100 ALA A N 1
ATOM 770 C CA . ALA A 1 100 ? 9.021 1.308 -8.978 1.00 96.94 100 ALA A CA 1
ATOM 771 C C . ALA A 1 100 ? 8.156 2.432 -9.574 1.00 96.94 100 ALA A C 1
ATOM 773 O O . ALA A 1 100 ? 7.218 2.148 -10.319 1.00 96.94 100 ALA A O 1
ATOM 774 N N . ILE A 1 101 ? 8.480 3.700 -9.292 1.00 96.69 101 ILE A N 1
ATOM 775 C CA . ILE A 1 101 ? 7.773 4.855 -9.872 1.00 96.69 101 ILE A CA 1
ATOM 776 C C . ILE A 1 101 ? 7.978 4.891 -11.390 1.00 96.69 101 ILE A C 1
ATOM 778 O O . ILE A 1 101 ? 7.009 5.013 -12.136 1.00 96.69 101 ILE A O 1
ATOM 782 N N . SER A 1 102 ? 9.218 4.703 -11.850 1.00 95.50 102 SER A N 1
ATOM 783 C CA . SER A 1 102 ? 9.545 4.695 -13.281 1.00 95.50 102 SER A CA 1
ATOM 784 C C . SER A 1 102 ? 8.812 3.577 -14.029 1.00 95.50 102 SER A C 1
ATOM 786 O O . SER A 1 102 ? 8.240 3.811 -15.091 1.00 95.50 102 SER A O 1
ATOM 788 N N . ALA A 1 103 ? 8.767 2.362 -13.475 1.00 96.31 103 ALA A N 1
ATOM 789 C CA . ALA A 1 103 ? 8.018 1.243 -14.050 1.00 96.31 103 ALA A CA 1
ATOM 790 C C . ALA A 1 103 ? 6.508 1.538 -14.117 1.00 96.31 103 ALA A C 1
ATOM 792 O O . ALA A 1 103 ? 5.867 1.283 -15.139 1.00 96.31 103 ALA A O 1
ATOM 793 N N . ALA A 1 104 ? 5.955 2.128 -13.052 1.00 97.31 104 ALA A N 1
ATOM 794 C CA . ALA A 1 104 ? 4.546 2.503 -12.966 1.00 97.31 104 ALA A CA 1
ATOM 795 C C . ALA A 1 104 ? 4.143 3.580 -13.989 1.00 97.31 104 ALA A C 1
ATOM 797 O O . ALA A 1 104 ? 3.019 3.577 -14.501 1.00 97.31 104 ALA A O 1
ATOM 798 N N . GLU A 1 105 ? 5.053 4.504 -14.289 1.00 93.06 105 GLU A N 1
ATOM 799 C CA . GLU A 1 105 ? 4.883 5.524 -15.324 1.00 93.06 105 GLU A CA 1
ATOM 800 C C . GLU A 1 105 ? 5.011 4.936 -16.737 1.00 93.06 105 GLU A C 1
ATOM 802 O O . GLU A 1 105 ? 4.206 5.247 -17.614 1.00 93.06 105 GLU A O 1
ATOM 807 N N . THR A 1 106 ? 5.957 4.016 -16.941 1.00 91.06 106 THR A N 1
ATOM 808 C CA . THR A 1 106 ? 6.299 3.429 -18.252 1.00 91.06 106 THR A CA 1
ATOM 809 C C . THR A 1 106 ? 5.426 2.243 -18.677 1.00 91.06 106 THR A C 1
ATOM 811 O O . THR A 1 106 ? 5.802 1.502 -19.580 1.00 91.06 106 THR A O 1
ATOM 814 N N . GLY A 1 107 ? 4.247 2.067 -18.072 1.00 93.31 107 GLY A N 1
ATOM 815 C CA . GLY A 1 107 ? 3.239 1.118 -18.564 1.00 93.31 107 GLY A CA 1
ATOM 816 C C . GLY A 1 107 ? 3.006 -0.126 -17.711 1.00 93.31 107 GLY A C 1
ATOM 817 O O . GLY A 1 107 ? 2.163 -0.939 -18.076 1.00 93.31 107 GLY A O 1
ATOM 818 N N . HIS A 1 108 ? 3.672 -0.263 -16.564 1.00 97.44 108 HIS A N 1
ATOM 819 C CA . HIS A 1 108 ? 3.522 -1.431 -15.693 1.00 97.44 108 HIS A CA 1
ATOM 820 C C . HIS A 1 108 ? 2.542 -1.150 -14.554 1.00 97.44 108 HIS A C 1
ATOM 822 O O . HIS A 1 108 ? 2.498 -0.041 -14.011 1.00 97.44 108 HIS A O 1
ATOM 828 N N . LEU A 1 109 ? 1.777 -2.157 -14.131 1.00 98.06 109 LEU A N 1
ATOM 829 C CA . LEU A 1 109 ? 1.074 -2.093 -12.851 1.00 98.06 109 LEU A CA 1
ATOM 830 C C . LEU A 1 109 ? 2.035 -2.532 -11.744 1.00 98.06 109 LEU A C 1
ATOM 832 O O . LEU A 1 109 ? 2.425 -3.695 -11.669 1.00 98.06 109 LEU A O 1
ATOM 836 N N . VAL A 1 110 ? 2.404 -1.608 -10.865 1.00 98.38 110 VAL A N 1
ATOM 837 C CA . VAL A 1 110 ? 3.342 -1.863 -9.773 1.00 98.38 110 VAL A CA 1
ATOM 838 C C . VAL A 1 110 ? 2.586 -1.956 -8.456 1.00 98.38 110 VAL A C 1
ATOM 840 O O . VAL A 1 110 ? 1.891 -1.020 -8.055 1.00 98.38 110 VAL A O 1
ATOM 843 N N . LEU A 1 111 ? 2.735 -3.085 -7.766 1.00 98.38 111 LEU A N 1
ATOM 844 C CA . LEU A 1 111 ? 2.213 -3.300 -6.420 1.00 98.38 111 LEU A CA 1
ATOM 845 C C . LEU A 1 111 ? 3.377 -3.274 -5.433 1.00 98.38 111 LEU A C 1
ATOM 847 O O . LEU A 1 111 ? 4.371 -3.965 -5.636 1.00 98.38 111 LEU A O 1
ATOM 851 N N . GLY A 1 112 ? 3.260 -2.505 -4.357 1.00 97.56 112 GLY A N 1
ATOM 852 C CA . GLY A 1 112 ? 4.330 -2.411 -3.368 1.00 97.56 112 GLY A CA 1
ATOM 853 C C . GLY A 1 112 ? 3.834 -2.255 -1.944 1.00 97.56 112 GLY A C 1
ATOM 854 O O . GLY A 1 112 ? 2.667 -1.922 -1.714 1.00 97.56 112 GLY A O 1
ATOM 855 N N . THR A 1 113 ? 4.731 -2.454 -0.976 1.00 97.88 113 THR A N 1
ATOM 856 C CA . THR A 1 113 ? 4.442 -2.134 0.427 1.00 97.88 113 THR A CA 1
ATOM 857 C C . THR A 1 113 ? 5.404 -1.119 1.031 1.00 97.88 113 THR A C 1
ATOM 859 O O . THR A 1 113 ? 6.569 -1.040 0.645 1.00 97.88 113 THR A O 1
ATOM 862 N N . LEU A 1 114 ? 4.902 -0.319 1.978 1.00 96.81 114 LEU A N 1
ATOM 863 C CA . LEU A 1 114 ? 5.711 0.571 2.819 1.00 96.81 114 LEU A CA 1
ATOM 864 C C . LEU A 1 114 ? 5.273 0.490 4.284 1.00 96.81 114 LEU A C 1
ATOM 866 O O . LEU A 1 114 ? 4.091 0.334 4.607 1.00 96.81 114 LEU A O 1
ATOM 870 N N . ALA A 1 115 ? 6.225 0.697 5.191 1.00 96.00 115 ALA A N 1
ATOM 871 C CA . ALA A 1 115 ? 5.973 0.838 6.622 1.00 96.00 115 ALA A CA 1
ATOM 872 C C . ALA A 1 115 ? 5.605 2.289 7.003 1.00 96.00 115 ALA A C 1
ATOM 874 O O . ALA A 1 115 ? 6.364 2.992 7.673 1.00 96.00 115 ALA A O 1
ATOM 875 N N . THR A 1 116 ? 4.440 2.759 6.561 1.00 96.38 116 THR A N 1
ATOM 876 C CA . THR A 1 116 ? 3.864 4.074 6.907 1.00 96.38 116 THR A CA 1
ATOM 877 C C . THR A 1 116 ? 2.517 3.917 7.610 1.00 96.38 116 THR A C 1
ATOM 879 O O . THR A 1 116 ? 1.865 2.881 7.523 1.00 96.38 116 THR A O 1
ATOM 882 N N . SER A 1 117 ? 2.112 4.936 8.373 1.00 94.19 117 SER A N 1
ATOM 883 C CA . SER A 1 117 ? 0.908 4.890 9.226 1.00 94.19 117 SER A CA 1
ATOM 884 C C . SER A 1 117 ? -0.318 5.597 8.643 1.00 94.19 117 SER A C 1
ATOM 886 O O . SER A 1 117 ? -1.379 5.545 9.265 1.00 94.19 117 SER A O 1
ATOM 888 N N . SER A 1 118 ? -0.181 6.252 7.488 1.00 96.81 118 SER A N 1
ATOM 889 C CA . SER A 1 118 ? -1.274 6.892 6.751 1.00 96.81 118 SER A CA 1
ATOM 890 C C . SER A 1 118 ? -0.900 7.103 5.282 1.00 96.81 118 SER A C 1
ATOM 892 O O . SER A 1 118 ? 0.282 7.083 4.915 1.00 96.81 118 SER A O 1
ATOM 894 N N . ALA A 1 119 ? -1.899 7.351 4.442 1.00 96.75 119 ALA A N 1
ATOM 895 C CA . ALA A 1 119 ? -1.723 7.637 3.031 1.00 96.75 119 ALA A CA 1
ATOM 896 C C . ALA A 1 119 ? -0.947 8.947 2.778 1.00 96.75 119 ALA A C 1
ATOM 898 O O . ALA A 1 119 ? 0.030 8.877 2.033 1.00 96.75 119 ALA A O 1
ATOM 899 N N . PRO A 1 120 ? -1.238 10.093 3.439 1.00 96.94 120 PRO A N 1
ATOM 900 C CA . PRO A 1 120 ? -0.411 11.299 3.305 1.00 96.94 120 PRO A CA 1
ATOM 901 C C . PRO A 1 120 ? 1.061 11.058 3.665 1.00 96.94 120 PRO A C 1
ATOM 903 O O . PRO A 1 120 ? 1.943 11.372 2.878 1.00 96.94 120 PRO A O 1
ATOM 906 N N . LYS A 1 121 ? 1.331 10.373 4.788 1.00 97.12 121 LYS A N 1
ATOM 907 C CA . LYS A 1 121 ? 2.706 10.034 5.199 1.00 97.12 121 LYS A CA 1
ATOM 908 C C . LYS A 1 121 ? 3.410 9.096 4.224 1.00 97.12 121 LYS A C 1
ATOM 910 O O . LYS A 1 121 ? 4.633 9.069 4.182 1.00 97.12 121 LYS A O 1
ATOM 915 N N . THR A 1 122 ? 2.657 8.274 3.497 1.00 98.00 122 THR A N 1
ATOM 916 C CA . THR A 1 122 ? 3.216 7.415 2.445 1.00 98.00 122 THR A CA 1
ATOM 917 C C . THR A 1 122 ? 3.724 8.263 1.290 1.00 98.00 122 THR A C 1
ATOM 919 O O . THR A 1 122 ? 4.830 8.029 0.816 1.00 98.00 122 THR A O 1
ATOM 922 N N . VAL A 1 123 ? 2.936 9.260 0.877 1.00 98.00 123 VAL A N 1
ATOM 923 C CA . VAL A 1 123 ? 3.321 10.218 -0.164 1.00 98.00 123 VAL A CA 1
ATOM 924 C C . VAL A 1 123 ? 4.545 11.021 0.279 1.00 98.00 123 VAL A C 1
ATOM 926 O O . VAL A 1 123 ? 5.535 11.025 -0.448 1.00 98.00 123 VAL A O 1
ATOM 929 N N . ASP A 1 124 ? 4.517 11.605 1.484 1.00 96.75 124 ASP A N 1
ATOM 930 C CA . ASP A 1 124 ? 5.659 12.349 2.041 1.00 96.75 124 ASP A CA 1
ATOM 931 C C . ASP A 1 124 ? 6.916 11.477 2.087 1.00 96.75 124 ASP A C 1
ATOM 933 O O . ASP A 1 124 ? 7.938 11.848 1.529 1.00 96.75 124 ASP A O 1
ATOM 937 N N . ARG A 1 125 ? 6.833 10.260 2.646 1.00 96.50 125 ARG A N 1
ATOM 938 C CA . ARG A 1 125 ? 7.991 9.358 2.753 1.00 96.50 125 ARG A CA 1
ATOM 939 C C . ARG A 1 125 ? 8.613 9.024 1.400 1.00 96.50 125 ARG A C 1
ATOM 941 O O . ARG A 1 125 ? 9.834 8.911 1.318 1.00 96.50 125 ARG A O 1
ATOM 948 N N . ILE A 1 126 ? 7.797 8.819 0.366 1.00 97.56 126 ILE A N 1
ATOM 949 C CA . ILE A 1 126 ? 8.310 8.566 -0.982 1.00 97.56 126 ILE A CA 1
ATOM 950 C C . ILE A 1 126 ? 9.075 9.789 -1.484 1.00 97.56 126 ILE A C 1
ATOM 952 O O . ILE A 1 126 ? 10.197 9.626 -1.940 1.00 97.56 126 ILE A O 1
ATOM 956 N N . ILE A 1 127 ? 8.506 10.992 -1.363 1.00 96.94 127 ILE A N 1
ATOM 957 C CA . ILE A 1 127 ? 9.129 12.238 -1.837 1.00 96.94 127 ILE A CA 1
ATOM 958 C C . ILE A 1 127 ? 10.405 12.550 -1.041 1.00 96.94 127 ILE A C 1
ATOM 960 O O . ILE A 1 127 ? 11.451 12.799 -1.634 1.00 96.94 127 ILE A O 1
ATOM 964 N N . ASP A 1 128 ? 10.339 12.467 0.287 1.00 95.88 128 ASP A N 1
ATOM 965 C CA . ASP A 1 128 ? 11.430 12.784 1.216 1.00 95.88 128 ASP A CA 1
ATOM 966 C C . ASP A 1 128 ? 12.598 11.793 1.142 1.00 95.88 128 ASP A C 1
ATOM 968 O O . ASP A 1 128 ? 13.671 12.060 1.680 1.00 95.88 128 ASP A O 1
ATOM 972 N N . SER A 1 129 ? 12.412 10.650 0.473 1.00 95.75 129 SER A N 1
ATOM 973 C CA . SER A 1 129 ? 13.515 9.729 0.192 1.00 95.75 129 SER A CA 1
ATOM 974 C C . SER A 1 129 ? 14.502 10.313 -0.825 1.00 95.75 129 SER A C 1
ATOM 976 O O . SER A 1 129 ? 15.654 9.890 -0.823 1.00 95.75 129 SER A O 1
ATOM 978 N N . PHE A 1 130 ? 14.075 11.270 -1.663 1.00 97.19 130 PHE A N 1
ATOM 979 C CA . PHE A 1 130 ? 14.876 11.863 -2.737 1.00 97.19 130 PHE A CA 1
ATOM 980 C C . PHE A 1 130 ? 15.551 13.182 -2.323 1.00 97.19 130 PHE A C 1
ATOM 982 O O . PHE A 1 130 ? 14.984 13.944 -1.526 1.00 97.19 130 PHE A O 1
ATOM 989 N N . PRO A 1 131 ? 16.723 13.502 -2.911 1.00 97.31 131 PRO A N 1
ATOM 990 C CA . PRO A 1 131 ? 17.354 14.816 -2.790 1.00 97.31 131 PRO A CA 1
ATOM 991 C C . PRO A 1 131 ? 16.409 15.955 -3.194 1.00 97.31 131 PRO A C 1
ATOM 993 O O . PRO A 1 131 ? 15.577 15.799 -4.090 1.00 97.31 131 PRO A O 1
ATOM 996 N N . ALA A 1 132 ? 16.537 17.116 -2.545 1.00 96.38 132 ALA A N 1
ATOM 997 C CA . ALA A 1 132 ? 15.617 18.250 -2.693 1.00 96.38 132 ALA A CA 1
ATOM 998 C C . ALA A 1 132 ? 15.448 18.719 -4.152 1.00 96.38 132 ALA A C 1
ATOM 1000 O O . ALA A 1 132 ? 14.351 19.099 -4.567 1.00 96.38 132 ALA A O 1
ATOM 1001 N N . GLU A 1 133 ? 16.522 18.656 -4.932 1.00 97.12 133 GLU A N 1
ATOM 1002 C CA . GLU A 1 133 ? 16.580 18.985 -6.352 1.00 97.12 133 GLU A CA 1
ATOM 1003 C C . GLU A 1 133 ? 15.737 18.043 -7.233 1.00 97.12 133 GLU A C 1
ATOM 1005 O O . GLU A 1 133 ? 15.187 18.483 -8.243 1.00 97.12 133 GLU A O 1
ATOM 1010 N N . GLU A 1 134 ? 15.562 16.783 -6.827 1.00 96.69 134 GLU A N 1
ATOM 1011 C CA . GLU A 1 134 ? 14.793 15.768 -7.560 1.00 96.69 134 GLU A CA 1
ATOM 1012 C C . GLU A 1 134 ? 13.323 15.716 -7.120 1.00 96.69 134 GLU A C 1
ATOM 1014 O O . GLU A 1 134 ? 12.452 15.293 -7.885 1.00 96.69 134 GLU A O 1
ATOM 1019 N N . GLN A 1 135 ? 12.996 16.198 -5.915 1.00 97.19 135 GLN A N 1
ATOM 1020 C CA . GLN A 1 135 ? 11.649 16.070 -5.346 1.00 97.19 135 GLN A CA 1
ATOM 1021 C C . GLN A 1 135 ? 10.543 16.661 -6.229 1.00 97.19 135 GLN A C 1
ATOM 1023 O O . GLN A 1 135 ? 9.427 16.146 -6.239 1.00 97.19 135 GLN A O 1
ATOM 1028 N N . SER A 1 136 ? 10.820 17.737 -6.974 1.00 97.19 136 SER A N 1
ATOM 1029 C CA . SER A 1 136 ? 9.829 18.327 -7.886 1.00 97.19 136 SER A CA 1
ATOM 1030 C C . SER A 1 136 ? 9.448 17.373 -9.019 1.00 97.19 136 SER A C 1
ATOM 1032 O O . SER A 1 136 ? 8.264 17.184 -9.303 1.00 97.19 136 SER A O 1
ATOM 1034 N N . GLN A 1 137 ? 10.447 16.721 -9.618 1.00 96.56 137 GLN A N 1
ATOM 1035 C CA . GLN A 1 137 ? 10.240 15.717 -10.654 1.00 96.56 137 GLN A CA 1
ATOM 1036 C C . GLN A 1 137 ? 9.504 14.500 -10.085 1.00 96.56 137 GLN A C 1
ATOM 1038 O O . GLN A 1 137 ? 8.505 14.062 -10.653 1.00 96.56 137 GLN A O 1
ATOM 1043 N N . ILE A 1 138 ? 9.927 14.012 -8.917 1.00 97.06 138 ILE A N 1
ATOM 1044 C CA . ILE A 1 138 ? 9.302 12.854 -8.267 1.00 97.06 138 ILE A CA 1
ATOM 1045 C C . ILE A 1 138 ? 7.848 13.126 -7.890 1.00 97.06 138 ILE A C 1
ATOM 1047 O O . ILE A 1 138 ? 7.005 12.251 -8.066 1.00 97.06 138 ILE A O 1
ATOM 1051 N N . ARG A 1 139 ? 7.505 14.339 -7.440 1.00 97.69 139 ARG A N 1
ATOM 1052 C CA . ARG A 1 139 ? 6.106 14.726 -7.202 1.00 97.69 139 ARG A CA 1
ATOM 1053 C C . ARG A 1 139 ? 5.261 14.651 -8.471 1.00 97.69 139 ARG A C 1
ATOM 1055 O O . ARG A 1 139 ? 4.123 14.190 -8.403 1.00 97.69 139 ARG A O 1
ATOM 1062 N N . ALA A 1 140 ? 5.797 15.081 -9.614 1.00 97.06 140 ALA A N 1
ATOM 1063 C CA . ALA A 1 140 ? 5.093 14.978 -10.890 1.00 97.06 140 ALA A CA 1
ATOM 1064 C C . ALA A 1 140 ? 4.874 13.509 -11.294 1.00 97.06 140 ALA A C 1
ATOM 1066 O O . ALA A 1 140 ? 3.726 13.108 -11.497 1.00 97.06 140 ALA A O 1
ATOM 1067 N N . MET A 1 141 ? 5.939 12.699 -11.297 1.00 97.31 141 MET A N 1
ATOM 1068 C CA . MET A 1 141 ? 5.880 11.273 -11.652 1.00 97.31 141 MET A CA 1
ATOM 1069 C C . MET A 1 141 ? 4.956 10.489 -10.707 1.00 97.31 141 MET A C 1
ATOM 1071 O O . MET A 1 141 ? 4.110 9.705 -11.144 1.00 97.31 141 MET A O 1
ATOM 1075 N N . LEU A 1 142 ? 5.061 10.721 -9.393 1.00 97.75 142 LEU A N 1
ATOM 1076 C CA . LEU A 1 142 ? 4.212 10.078 -8.389 1.00 97.75 142 LEU A CA 1
ATOM 1077 C C . LEU A 1 142 ? 2.748 10.498 -8.539 1.00 97.75 142 LEU A C 1
ATOM 1079 O O . LEU A 1 142 ? 1.865 9.650 -8.450 1.00 97.75 142 LEU A O 1
ATOM 1083 N N . GLY A 1 143 ? 2.476 11.784 -8.777 1.00 97.06 143 GLY A N 1
ATOM 1084 C CA . GLY A 1 143 ? 1.115 12.279 -8.974 1.00 97.06 143 GLY A CA 1
ATOM 1085 C C . GLY A 1 143 ? 0.398 11.586 -10.137 1.00 97.06 143 GLY A C 1
ATOM 1086 O O . GLY A 1 143 ? -0.790 11.291 -10.036 1.00 97.06 143 GLY A O 1
ATOM 1087 N N . GLU A 1 144 ? 1.114 11.285 -11.220 1.00 95.12 144 GLU A N 1
ATOM 1088 C CA . GLU A 1 144 ? 0.554 10.661 -12.428 1.00 95.12 144 GLU A CA 1
ATOM 1089 C C . GLU A 1 144 ? 0.455 9.130 -12.324 1.00 95.12 144 GLU A C 1
ATOM 1091 O O . GLU A 1 144 ? -0.529 8.513 -12.768 1.00 95.12 144 GLU A O 1
ATOM 1096 N N . SER A 1 145 ? 1.451 8.510 -11.693 1.00 97.06 145 SER A N 1
ATOM 1097 C CA . SER A 1 145 ? 1.534 7.056 -11.556 1.00 97.06 145 SER A CA 1
ATOM 1098 C C . SER A 1 145 ? 0.693 6.505 -10.401 1.00 97.06 145 SER A C 1
ATOM 1100 O O . SER A 1 145 ? 0.132 5.417 -10.546 1.00 97.06 145 SER A O 1
ATOM 1102 N N . LEU A 1 146 ? 0.540 7.220 -9.279 1.00 98.19 146 LEU A N 1
ATOM 1103 C CA . LEU A 1 146 ? -0.160 6.720 -8.092 1.00 98.19 146 LEU A CA 1
ATOM 1104 C C . LEU A 1 146 ? -1.640 6.445 -8.385 1.00 98.19 146 LEU A C 1
ATOM 1106 O O . LEU A 1 146 ? -2.393 7.342 -8.752 1.00 98.19 146 LEU A O 1
ATOM 1110 N N . LYS A 1 147 ? -2.083 5.201 -8.178 1.00 98.19 147 LYS A N 1
ATOM 1111 C CA . LYS A 1 147 ? -3.486 4.780 -8.334 1.00 98.19 147 LYS A CA 1
ATOM 1112 C C . LYS A 1 147 ? -4.191 4.610 -7.002 1.00 98.19 147 LYS A C 1
ATOM 1114 O O . LYS A 1 147 ? -5.362 4.977 -6.892 1.00 98.19 147 LYS A O 1
ATOM 1119 N N . ALA A 1 148 ? -3.502 4.086 -5.990 1.00 98.38 148 ALA A N 1
ATOM 1120 C CA . ALA A 1 148 ? -4.047 4.013 -4.642 1.00 98.38 148 ALA A CA 1
ATOM 1121 C C . ALA A 1 148 ? -2.977 3.838 -3.561 1.00 98.38 148 ALA A C 1
ATOM 1123 O O . ALA A 1 148 ? -1.938 3.221 -3.792 1.00 98.38 148 ALA A O 1
ATOM 1124 N N . VAL A 1 149 ? -3.302 4.299 -2.352 1.00 98.69 149 VAL A N 1
ATOM 1125 C CA . VAL A 1 149 ? -2.619 3.907 -1.112 1.00 98.69 149 VAL A CA 1
ATOM 1126 C C . VAL A 1 149 ? -3.650 3.311 -0.161 1.00 98.69 149 VAL A C 1
ATOM 1128 O O . VAL A 1 149 ? -4.664 3.941 0.135 1.00 98.69 149 VAL A O 1
ATOM 1131 N N . ILE A 1 150 ? -3.386 2.100 0.315 1.00 98.50 150 ILE A N 1
ATOM 1132 C CA . ILE A 1 150 ? -4.248 1.325 1.207 1.00 98.50 150 ILE A CA 1
ATOM 1133 C C . ILE A 1 150 ? -3.492 1.145 2.518 1.00 98.50 150 ILE A C 1
ATOM 1135 O O . ILE A 1 150 ? -2.633 0.274 2.622 1.00 98.50 150 ILE A O 1
ATOM 1139 N N . THR A 1 151 ? -3.804 1.960 3.521 1.00 98.50 151 THR A N 1
ATOM 1140 C CA . THR A 1 151 ? -3.167 1.869 4.840 1.00 98.50 151 THR A CA 1
ATOM 1141 C C . THR A 1 151 ? -3.996 0.989 5.766 1.00 98.50 151 THR A C 1
ATOM 1143 O O . THR A 1 151 ? -5.201 1.199 5.906 1.00 98.50 151 THR A O 1
ATOM 1146 N N . GLN A 1 152 ? -3.355 0.027 6.424 1.00 98.31 152 GLN A N 1
ATOM 1147 C CA . GLN A 1 152 ? -4.010 -1.021 7.201 1.00 98.31 152 GLN A CA 1
ATOM 1148 C C . GLN A 1 152 ? -3.686 -0.950 8.690 1.00 98.31 152 GLN A C 1
ATOM 1150 O O . GLN A 1 152 ? -2.564 -0.629 9.100 1.00 98.31 152 GLN A O 1
ATOM 1155 N N . ARG A 1 153 ? -4.685 -1.299 9.501 1.00 98.00 153 ARG A N 1
ATOM 1156 C CA . ARG A 1 153 ? -4.554 -1.500 10.942 1.00 98.00 153 ARG A CA 1
ATOM 1157 C C . ARG A 1 153 ? -5.443 -2.662 11.377 1.00 98.00 153 ARG A C 1
ATOM 1159 O O . ARG A 1 153 ? -6.658 -2.599 11.232 1.00 98.00 153 ARG A O 1
ATOM 1166 N N . LEU A 1 154 ? -4.837 -3.713 11.910 1.00 98.06 154 LEU A N 1
ATOM 1167 C CA . LEU A 1 154 ? -5.510 -4.796 12.609 1.00 98.06 154 LEU A CA 1
ATOM 1168 C C . LEU A 1 154 ? -5.747 -4.373 14.058 1.00 98.06 154 LEU A C 1
ATOM 1170 O O . LEU A 1 154 ? -4.818 -4.001 14.773 1.00 98.06 154 LEU A O 1
ATOM 1174 N N . ILE A 1 155 ? -7.006 -4.430 14.472 1.00 98.12 155 ILE A N 1
ATOM 1175 C CA . ILE A 1 155 ? -7.480 -4.050 15.801 1.00 98.12 155 ILE A CA 1
ATOM 1176 C C . ILE A 1 155 ? -8.120 -5.290 16.433 1.00 98.12 155 ILE A C 1
ATOM 1178 O O . ILE A 1 155 ? -8.906 -5.950 15.751 1.00 98.12 155 ILE A O 1
ATOM 1182 N N . PRO A 1 156 ? -7.815 -5.649 17.691 1.00 97.94 156 PRO A N 1
ATOM 1183 C CA . PRO A 1 156 ? -8.471 -6.771 18.356 1.00 97.94 156 PRO A CA 1
ATOM 1184 C C . PRO A 1 156 ? -9.995 -6.625 18.326 1.00 97.94 156 PRO A C 1
ATOM 1186 O O . PRO A 1 156 ? -10.531 -5.546 18.600 1.00 97.94 156 PRO A O 1
ATOM 1189 N N . ARG A 1 157 ? -10.709 -7.702 17.983 1.00 98.06 157 ARG A N 1
ATOM 1190 C CA . ARG A 1 157 ? -12.172 -7.699 18.064 1.00 98.06 157 ARG A CA 1
ATOM 1191 C C . ARG A 1 157 ? -12.641 -7.599 19.511 1.00 98.06 157 ARG A C 1
ATOM 1193 O O . ARG A 1 157 ? -11.940 -8.015 20.429 1.00 98.06 157 ARG A O 1
ATOM 1200 N N . ALA A 1 158 ? -13.858 -7.093 19.707 1.00 96.56 158 ALA A N 1
ATOM 1201 C CA . ALA A 1 158 ? -14.462 -6.952 21.035 1.00 96.56 158 ALA A CA 1
ATOM 1202 C C . ALA A 1 158 ? -14.593 -8.287 21.797 1.00 96.56 158 ALA A C 1
ATOM 1204 O O . ALA A 1 158 ? -14.602 -8.292 23.025 1.00 96.56 158 ALA A O 1
ATOM 1205 N N . ASP A 1 159 ? -14.692 -9.400 21.067 1.00 94.88 159 ASP A N 1
ATOM 1206 C CA . ASP A 1 159 ? -14.783 -10.766 21.588 1.00 94.88 159 ASP A CA 1
ATOM 1207 C C . ASP A 1 159 ? -13.418 -11.467 21.732 1.00 94.88 159 ASP A C 1
ATOM 1209 O O . ASP A 1 159 ? -13.364 -12.605 22.191 1.00 94.88 159 ASP A O 1
ATOM 1213 N N . PHE A 1 160 ? -12.323 -10.807 21.337 1.00 93.50 160 PHE A N 1
ATOM 1214 C CA . PHE A 1 160 ? -10.953 -11.331 21.335 1.00 93.50 160 PHE A CA 1
ATOM 1215 C C . PHE A 1 160 ? -10.739 -12.621 20.518 1.00 93.50 160 PHE A C 1
ATOM 1217 O O . PHE A 1 160 ? -9.716 -13.284 20.682 1.00 93.50 160 PHE A O 1
ATOM 1224 N N . THR A 1 161 ? -11.657 -12.980 19.612 1.00 95.31 161 THR A N 1
ATOM 1225 C CA . THR A 1 161 ? -11.546 -14.221 18.818 1.00 95.31 161 THR A CA 1
ATOM 1226 C C . THR A 1 161 ? -10.705 -14.056 17.555 1.00 95.31 161 THR A C 1
ATOM 1228 O O . THR A 1 161 ? -10.172 -15.029 17.024 1.00 95.31 161 THR A O 1
ATOM 1231 N N . ALA A 1 162 ? -10.589 -12.825 17.056 1.00 95.81 162 ALA A N 1
ATOM 1232 C CA . ALA A 1 162 ? -9.853 -12.491 15.846 1.00 95.81 162 ALA A CA 1
ATOM 1233 C C . ALA A 1 162 ? -9.471 -11.002 15.821 1.00 95.81 162 ALA A C 1
ATOM 1235 O O . ALA A 1 162 ? -9.786 -10.231 16.729 1.00 95.81 162 ALA A O 1
ATOM 1236 N N . MET A 1 163 ? -8.824 -10.587 14.734 1.00 97.62 163 MET A N 1
ATOM 1237 C CA . MET A 1 163 ? -8.554 -9.183 14.436 1.00 97.62 163 MET A CA 1
ATOM 1238 C C . MET A 1 163 ? -9.613 -8.623 13.475 1.00 97.62 163 MET A C 1
ATOM 1240 O O . MET A 1 163 ? -10.091 -9.310 12.569 1.00 97.62 163 MET A O 1
ATOM 1244 N N . ALA A 1 164 ? -9.981 -7.361 13.656 1.00 98.06 164 ALA A N 1
ATOM 1245 C CA . ALA A 1 164 ? -10.748 -6.561 12.713 1.00 98.06 164 ALA A CA 1
ATOM 1246 C C . ALA A 1 164 ? -9.800 -5.670 11.901 1.00 98.06 164 ALA A C 1
ATOM 1248 O O . ALA A 1 164 ? -8.892 -5.056 12.455 1.00 98.06 164 ALA A O 1
ATOM 1249 N N . LEU A 1 165 ? -10.011 -5.589 10.588 1.00 98.06 165 LEU A N 1
ATOM 1250 C CA . LEU A 1 165 ? -9.193 -4.770 9.696 1.00 98.06 165 LEU A CA 1
ATOM 1251 C C . LEU A 1 165 ? -9.834 -3.388 9.511 1.00 98.06 165 LEU A C 1
ATOM 1253 O O . LEU A 1 165 ? -10.888 -3.270 8.888 1.00 98.06 165 LEU A O 1
ATOM 1257 N N . ALA A 1 166 ? -9.173 -2.349 10.015 1.00 98.31 166 ALA A N 1
ATOM 1258 C CA . ALA A 1 166 ? -9.445 -0.964 9.656 1.00 98.31 166 ALA A CA 1
ATOM 1259 C C . ALA A 1 166 ? -8.572 -0.555 8.461 1.00 98.31 166 ALA A C 1
ATOM 1261 O O . ALA A 1 166 ? -7.378 -0.871 8.412 1.00 98.31 166 ALA A O 1
ATOM 1262 N N . VAL A 1 167 ? -9.168 0.152 7.500 1.00 97.62 167 VAL A N 1
ATOM 1263 C CA . VAL A 1 167 ? -8.495 0.599 6.276 1.00 97.62 167 VAL A CA 1
ATOM 1264 C C . VAL A 1 167 ? -8.704 2.086 6.024 1.00 97.62 167 VAL A C 1
ATOM 1266 O O . VAL A 1 167 ? -9.816 2.606 6.098 1.00 97.62 167 VAL A O 1
ATOM 1269 N N . GLU A 1 168 ? -7.619 2.754 5.663 1.00 98.31 168 GLU A N 1
ATOM 1270 C CA . GLU A 1 168 ? -7.624 4.073 5.042 1.00 98.31 168 GLU A CA 1
ATOM 1271 C C . GLU A 1 168 ? -7.255 3.911 3.567 1.00 98.31 168 GLU A C 1
ATOM 1273 O O . GLU A 1 168 ? -6.291 3.220 3.236 1.00 98.31 168 GLU A O 1
ATOM 1278 N N . ILE A 1 169 ? -8.038 4.517 2.678 1.00 98.25 169 ILE A N 1
ATOM 1279 C CA . ILE A 1 169 ? -7.922 4.348 1.231 1.00 98.25 169 ILE A CA 1
ATOM 1280 C C . ILE A 1 169 ? -7.832 5.725 0.582 1.00 98.25 169 ILE A C 1
ATOM 1282 O O . ILE A 1 169 ? -8.801 6.485 0.570 1.00 98.25 169 ILE A O 1
ATOM 1286 N N . LEU A 1 170 ? -6.673 6.018 0.002 1.00 98.50 170 LEU A N 1
ATOM 1287 C CA . LEU A 1 170 ? -6.456 7.140 -0.905 1.00 98.50 170 LEU A CA 1
ATOM 1288 C C . LEU A 1 170 ? -6.543 6.630 -2.340 1.00 98.50 170 LEU A C 1
ATOM 1290 O O . LEU A 1 170 ? -5.927 5.618 -2.668 1.00 98.50 170 LEU A O 1
ATOM 1294 N N . ILE A 1 171 ? -7.273 7.345 -3.196 1.00 98.00 171 ILE A N 1
ATOM 1295 C CA . ILE A 1 171 ? -7.375 7.048 -4.631 1.00 98.00 171 ILE A CA 1
ATOM 1296 C C . ILE A 1 171 ? -6.663 8.145 -5.431 1.00 98.00 171 ILE A C 1
ATOM 1298 O O . ILE A 1 171 ? -6.857 9.335 -5.182 1.00 98.00 171 ILE A O 1
ATOM 1302 N N . GLY A 1 172 ? -5.844 7.749 -6.402 1.00 96.94 172 GLY A N 1
ATOM 1303 C CA . GLY A 1 172 ? -5.121 8.652 -7.294 1.00 96.94 172 GLY A CA 1
ATOM 1304 C C . GLY A 1 172 ? -6.028 9.252 -8.364 1.00 96.94 172 GLY A C 1
ATOM 1305 O O . GLY A 1 172 ? -6.094 8.766 -9.490 1.00 96.94 172 GLY A O 1
ATOM 1306 N N . THR A 1 173 ? -6.783 10.283 -7.998 1.00 96.31 173 THR A N 1
ATOM 1307 C CA . THR A 1 173 ? -7.611 11.068 -8.925 1.00 96.31 173 THR A CA 1
ATOM 1308 C C . THR A 1 173 ? -6.820 12.239 -9.512 1.00 96.31 173 THR A C 1
ATOM 1310 O O . THR A 1 173 ? -5.785 12.616 -8.971 1.00 96.31 173 THR A O 1
ATOM 1313 N N . LEU A 1 174 ? -7.324 12.880 -10.575 1.00 96.12 174 LEU A N 1
ATOM 1314 C CA . LEU A 1 174 ? -6.686 14.084 -11.131 1.00 96.12 174 LEU A CA 1
ATOM 1315 C C . LEU A 1 174 ? -6.483 15.199 -10.079 1.00 96.12 174 LEU A C 1
ATOM 1317 O O . LEU A 1 174 ? -5.370 15.710 -9.990 1.00 96.12 174 LEU A O 1
ATOM 1321 N N . PRO A 1 175 ? -7.468 15.536 -9.215 1.00 97.00 175 PRO A N 1
ATOM 1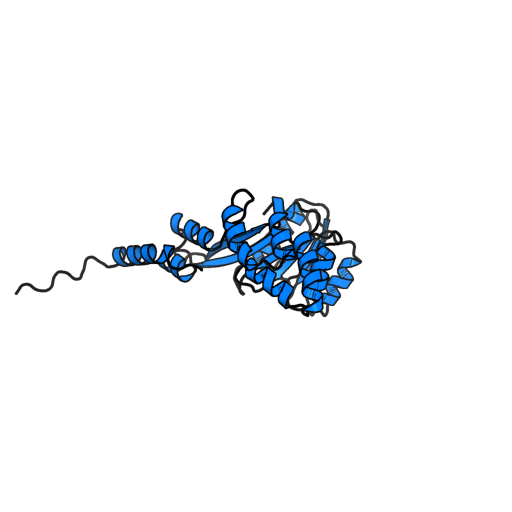322 C CA . PRO A 1 175 ? -7.231 16.487 -8.126 1.00 97.00 175 PRO A CA 1
ATOM 1323 C C . PRO A 1 175 ? -6.158 16.031 -7.130 1.00 97.00 175 PRO A C 1
ATOM 1325 O O . PRO A 1 175 ? -5.390 16.855 -6.641 1.00 97.00 175 PRO A O 1
ATOM 1328 N N . MET A 1 176 ? -6.082 14.727 -6.836 1.00 97.62 176 MET A N 1
ATOM 1329 C CA . MET A 1 176 ? -5.044 14.181 -5.959 1.00 97.62 176 MET A CA 1
ATOM 1330 C C . MET A 1 176 ? -3.656 14.330 -6.591 1.00 97.62 176 MET A C 1
ATOM 1332 O O . MET A 1 176 ? -2.731 14.792 -5.929 1.00 97.62 176 MET A O 1
ATOM 1336 N N . ALA A 1 177 ? -3.531 14.020 -7.884 1.00 97.56 177 ALA A N 1
ATOM 1337 C CA . ALA A 1 177 ? -2.304 14.204 -8.651 1.00 97.56 177 ALA A CA 1
ATOM 1338 C C . ALA A 1 177 ? -1.818 15.660 -8.600 1.00 97.56 177 ALA A C 1
ATOM 1340 O O . ALA A 1 177 ? -0.636 15.907 -8.368 1.00 97.56 177 ALA A O 1
ATOM 1341 N N . THR A 1 178 ? -2.730 16.630 -8.739 1.00 98.06 178 THR A N 1
ATOM 1342 C CA . THR A 1 178 ? -2.410 18.060 -8.611 1.00 98.06 178 THR A CA 1
ATOM 1343 C C . THR A 1 178 ? -1.905 18.418 -7.215 1.00 98.06 178 THR A C 1
ATOM 1345 O O . THR A 1 178 ? -0.900 19.113 -7.107 1.00 98.06 178 THR A O 1
ATOM 1348 N N . LEU A 1 179 ? -2.545 17.929 -6.145 1.00 98.06 179 LEU A N 1
ATOM 1349 C CA . LEU A 1 179 ? -2.073 18.189 -4.778 1.00 98.06 179 LEU A CA 1
ATOM 1350 C C . LEU A 1 179 ? -0.662 17.641 -4.543 1.00 98.06 179 LEU A C 1
ATOM 1352 O O . LEU A 1 179 ? 0.152 18.322 -3.920 1.00 98.06 179 LEU A O 1
ATOM 1356 N N . ILE A 1 180 ? -0.372 16.438 -5.049 1.00 98.12 180 ILE A N 1
ATOM 1357 C CA . ILE A 1 180 ? 0.957 15.826 -4.947 1.00 98.12 180 ILE A CA 1
ATOM 1358 C C . ILE A 1 180 ? 1.970 16.658 -5.737 1.00 98.12 180 ILE A C 1
ATOM 1360 O O . ILE A 1 180 ? 2.984 17.052 -5.171 1.00 98.12 180 ILE A O 1
ATOM 1364 N N . ARG A 1 181 ? 1.675 16.996 -6.998 1.00 97.38 181 ARG A N 1
ATOM 1365 C CA . ARG A 1 181 ? 2.549 17.805 -7.864 1.00 97.38 181 ARG A CA 1
ATOM 1366 C C . ARG A 1 181 ? 2.894 19.162 -7.240 1.00 97.38 181 ARG A C 1
ATOM 1368 O O . ARG A 1 181 ? 4.063 19.543 -7.207 1.00 97.38 181 ARG A O 1
ATOM 1375 N N . ASP A 1 182 ? 1.892 19.841 -6.685 1.00 97.12 182 ASP A N 1
ATOM 1376 C CA . ASP A 1 182 ? 2.020 21.160 -6.053 1.00 97.12 182 ASP A CA 1
ATOM 1377 C C . ASP A 1 182 ? 2.681 21.120 -4.659 1.00 97.12 182 ASP A C 1
ATOM 1379 O O . ASP A 1 182 ? 2.843 22.166 -4.031 1.00 97.12 182 ASP A O 1
ATOM 1383 N N . GLY A 1 183 ? 3.012 19.937 -4.125 1.00 96.19 183 GLY A N 1
ATOM 1384 C CA . GLY A 1 183 ? 3.561 19.796 -2.770 1.00 96.19 183 GLY A CA 1
ATOM 1385 C C . GLY A 1 183 ? 2.554 20.117 -1.658 1.00 96.19 183 GLY A C 1
ATOM 1386 O O . GLY A 1 183 ? 2.934 20.425 -0.531 1.00 96.19 183 GLY A O 1
ATOM 1387 N N . LYS A 1 184 ? 1.250 20.041 -1.943 1.00 97.50 184 LYS A N 1
ATOM 1388 C CA . LYS A 1 184 ? 0.160 20.338 -0.999 1.00 97.50 184 LYS A CA 1
ATOM 1389 C C . LYS A 1 184 ? -0.320 19.081 -0.267 1.00 97.50 184 LYS A C 1
ATOM 1391 O O . LYS A 1 184 ? -1.522 18.886 -0.079 1.00 97.50 184 LYS A O 1
ATOM 1396 N N . VAL A 1 185 ? 0.610 18.230 0.177 1.00 95.69 185 VAL A N 1
ATOM 1397 C CA . VAL A 1 185 ? 0.301 16.946 0.843 1.00 95.69 185 VAL A CA 1
ATOM 1398 C C . VAL A 1 185 ? -0.551 17.140 2.107 1.00 95.69 185 VAL A C 1
ATOM 1400 O O . VAL A 1 185 ? -1.450 16.347 2.387 1.00 95.69 185 VAL A O 1
ATOM 1403 N N . PHE A 1 186 ? -0.382 18.263 2.809 1.00 96.06 186 PHE A N 1
ATOM 1404 C CA . PHE A 1 186 ? -1.198 18.633 3.971 1.00 96.06 186 PHE A CA 1
ATOM 1405 C C . PHE A 1 186 ? -2.706 18.775 3.674 1.00 96.06 186 PHE A C 1
ATOM 1407 O O . PHE A 1 186 ? -3.512 18.715 4.600 1.00 96.06 186 PHE A O 1
ATOM 1414 N N . GLN A 1 187 ? -3.110 18.947 2.407 1.00 97.50 187 GLN A N 1
ATOM 1415 C CA . GLN A 1 187 ? -4.521 19.022 1.997 1.00 97.50 187 GLN A CA 1
ATOM 1416 C C . GLN A 1 187 ? -5.134 17.653 1.663 1.00 97.50 187 GLN A C 1
ATOM 1418 O O . GLN A 1 187 ? -6.358 17.545 1.541 1.00 97.50 187 GLN A O 1
ATOM 1423 N N . ILE A 1 188 ? -4.317 16.597 1.539 1.00 97.50 188 ILE A N 1
ATOM 1424 C CA . ILE A 1 188 ? -4.780 15.240 1.216 1.00 97.50 188 ILE A CA 1
ATOM 1425 C C . ILE A 1 188 ? -5.855 14.738 2.196 1.00 97.50 188 ILE A C 1
ATOM 1427 O O . ILE A 1 188 ? -6.856 14.212 1.708 1.00 97.50 188 ILE A O 1
ATOM 1431 N N . PRO A 1 189 ? -5.747 14.916 3.532 1.00 96.06 189 PRO A N 1
ATOM 1432 C CA . PRO A 1 189 ? -6.788 14.461 4.456 1.00 96.06 189 PRO A CA 1
ATOM 1433 C C . PRO A 1 189 ? -8.178 15.029 4.136 1.00 96.06 189 PRO A C 1
ATOM 1435 O O . PRO A 1 189 ? -9.152 14.278 4.076 1.00 96.06 189 PRO A O 1
ATOM 1438 N N . SER A 1 190 ? -8.270 16.332 3.859 1.00 96.50 190 SER A N 1
ATOM 1439 C CA . SER A 1 190 ? -9.532 16.987 3.492 1.00 96.50 190 SER A CA 1
ATOM 1440 C C . SER A 1 190 ? -10.059 16.484 2.147 1.00 96.50 190 SER A C 1
ATOM 1442 O O . SER A 1 190 ? -11.255 16.234 1.997 1.00 96.50 190 SER A O 1
ATOM 1444 N N . MET A 1 191 ? -9.171 16.274 1.169 1.00 97.19 191 MET A N 1
ATOM 1445 C CA . MET A 1 191 ? -9.539 15.686 -0.123 1.00 97.19 191 MET A CA 1
ATOM 1446 C C . MET A 1 191 ? -10.095 14.264 0.042 1.00 97.19 191 MET A C 1
ATOM 1448 O O . MET A 1 191 ? -11.102 13.921 -0.574 1.00 97.19 191 MET A O 1
ATOM 1452 N N . MET A 1 192 ? -9.492 13.452 0.914 1.00 97.88 192 MET A N 1
ATOM 1453 C CA . MET A 1 192 ? -9.966 12.099 1.214 1.00 97.88 192 MET A CA 1
ATOM 1454 C C . MET A 1 192 ? -11.347 12.095 1.868 1.00 97.88 192 MET A C 1
ATOM 1456 O O . MET A 1 192 ? -12.193 11.287 1.487 1.00 97.88 192 MET A O 1
ATOM 1460 N N . GLN A 1 193 ? -11.610 13.025 2.789 1.00 95.94 193 GLN A N 1
ATOM 1461 C CA . GLN A 1 193 ? -12.934 13.189 3.401 1.00 95.94 193 GLN A CA 1
ATOM 1462 C C . GLN A 1 193 ? -14.020 13.520 2.366 1.00 95.94 193 GLN A C 1
ATOM 1464 O O . GLN A 1 193 ? -15.126 12.983 2.440 1.00 95.94 193 GLN A O 1
ATOM 1469 N N . MET A 1 194 ? -13.706 14.366 1.381 1.00 96.06 194 MET A N 1
ATOM 1470 C CA . MET A 1 194 ? -14.624 14.704 0.284 1.00 96.06 194 MET A CA 1
ATOM 1471 C C . MET A 1 194 ? -14.724 13.588 -0.773 1.00 96.06 194 MET A C 1
ATOM 1473 O O . MET A 1 194 ? -15.728 13.477 -1.474 1.00 96.06 194 MET A O 1
ATOM 1477 N N . GLY A 1 195 ? -13.709 12.726 -0.873 1.00 95.75 195 GLY A N 1
ATOM 1478 C CA . GLY A 1 195 ? -13.570 11.676 -1.885 1.00 95.75 195 GLY A CA 1
ATOM 1479 C C . GLY A 1 195 ? -14.347 10.380 -1.630 1.00 95.75 195 GLY A C 1
ATOM 1480 O O . GLY A 1 195 ? -14.119 9.394 -2.336 1.00 95.75 195 GLY A O 1
ATOM 1481 N N . LYS A 1 196 ? -15.271 10.336 -0.662 1.00 94.88 196 LYS A N 1
ATOM 1482 C CA . LYS A 1 196 ? -16.049 9.119 -0.344 1.00 94.88 196 LYS A CA 1
ATOM 1483 C C . LYS A 1 196 ? -16.781 8.538 -1.548 1.00 94.88 196 LYS A C 1
ATOM 1485 O O . LYS A 1 196 ? -16.778 7.327 -1.748 1.00 94.88 196 LYS A O 1
ATOM 1490 N N . ALA A 1 197 ? -17.355 9.400 -2.388 1.00 93.62 197 ALA A N 1
ATOM 1491 C CA . ALA A 1 197 ? -18.099 8.986 -3.580 1.00 93.62 197 ALA A CA 1
ATOM 1492 C C . ALA A 1 197 ? -17.237 8.219 -4.601 1.00 93.62 197 ALA A C 1
ATOM 1494 O O . ALA A 1 197 ? -17.761 7.419 -5.372 1.00 93.62 197 ALA A O 1
ATOM 1495 N N . VAL A 1 198 ? -15.914 8.427 -4.596 1.00 93.75 198 VAL A N 1
ATOM 1496 C CA . VAL A 1 198 ? -14.968 7.693 -5.453 1.00 93.75 198 VAL A CA 1
ATOM 1497 C C . VAL A 1 198 ? -14.251 6.557 -4.714 1.00 93.75 198 VAL A C 1
ATOM 1499 O O . VAL A 1 198 ? -13.334 5.948 -5.262 1.00 93.75 198 VAL A O 1
ATOM 1502 N N . GLY A 1 199 ? -14.691 6.236 -3.494 1.00 94.44 199 GLY A N 1
ATOM 1503 C CA . GLY A 1 199 ? -14.177 5.129 -2.690 1.00 94.44 199 GLY A CA 1
ATOM 1504 C C . GLY A 1 199 ? -12.992 5.481 -1.793 1.00 94.44 199 GLY A C 1
ATOM 1505 O O . GLY A 1 199 ? -12.309 4.564 -1.339 1.00 94.44 199 GLY A O 1
ATOM 1506 N N . MET A 1 200 ? -12.725 6.770 -1.546 1.00 97.56 200 MET A N 1
ATOM 1507 C CA . MET A 1 200 ? -11.776 7.158 -0.500 1.00 97.56 200 MET A CA 1
ATOM 1508 C C . MET A 1 200 ? -12.384 6.942 0.886 1.00 97.56 200 MET A C 1
ATOM 1510 O O . MET A 1 200 ? -13.596 7.045 1.075 1.00 97.56 200 MET A O 1
ATOM 1514 N N . GLN A 1 201 ? -11.524 6.662 1.857 1.00 97.38 201 GLN A N 1
ATOM 1515 C CA . GLN A 1 201 ? -11.917 6.421 3.241 1.00 97.38 201 GLN A CA 1
ATOM 1516 C C . GLN A 1 201 ? -10.778 6.854 4.158 1.00 97.38 201 GLN A C 1
ATOM 1518 O O . GLN A 1 201 ? -9.638 6.453 3.931 1.00 97.38 201 GLN A O 1
ATOM 1523 N N . ILE A 1 202 ? -11.063 7.649 5.189 1.00 97.31 202 ILE A N 1
ATOM 1524 C CA . ILE A 1 202 ? -10.060 7.986 6.213 1.00 97.31 202 ILE A CA 1
ATOM 1525 C C . ILE A 1 202 ? -10.053 6.938 7.335 1.00 97.31 202 ILE A C 1
ATOM 1527 O O . ILE A 1 202 ? -11.078 6.308 7.607 1.00 97.31 202 ILE A O 1
ATOM 1531 N N . MET A 1 203 ? -8.911 6.762 8.011 1.00 98.12 203 MET A N 1
ATOM 1532 C CA . MET A 1 203 ? -8.747 5.714 9.033 1.00 98.12 203 MET A CA 1
ATOM 1533 C C . MET A 1 203 ? -9.810 5.786 10.140 1.00 98.12 203 MET A C 1
ATOM 1535 O O . MET A 1 203 ? -10.421 4.776 10.480 1.00 98.12 203 MET A O 1
ATOM 1539 N N . ASP A 1 204 ? -10.076 6.980 10.670 1.00 97.75 204 ASP A N 1
ATOM 1540 C CA . ASP A 1 204 ? -11.008 7.153 11.791 1.00 97.75 204 ASP A CA 1
ATOM 1541 C C . ASP A 1 204 ? -12.448 6.780 11.419 1.00 97.75 204 ASP A C 1
ATOM 1543 O O . ASP A 1 204 ? -13.184 6.257 12.248 1.00 97.75 204 ASP A O 1
ATOM 1547 N N . GLU A 1 205 ? -12.851 6.964 10.162 1.00 97.19 205 GLU A N 1
ATOM 1548 C CA . GLU A 1 205 ? -14.164 6.512 9.691 1.00 97.19 205 GLU A CA 1
ATOM 1549 C C . GLU A 1 205 ? -14.241 4.989 9.624 1.00 97.19 205 GLU A C 1
ATOM 1551 O O . GLU A 1 205 ? -15.251 4.410 10.022 1.00 97.19 205 GLU A O 1
ATOM 1556 N N . SER A 1 206 ? -13.156 4.334 9.199 1.00 98.31 206 SER A N 1
ATOM 1557 C CA . SER A 1 206 ? -13.063 2.875 9.241 1.00 98.31 206 SER A CA 1
ATOM 1558 C C . SER A 1 206 ? -13.192 2.343 10.663 1.00 98.31 206 SER A C 1
ATOM 1560 O O . SER A 1 206 ? -13.896 1.363 10.892 1.00 98.31 206 SER A O 1
ATOM 1562 N N . ILE A 1 207 ? -12.512 2.979 11.618 1.00 98.62 207 ILE A N 1
ATOM 1563 C CA . ILE A 1 207 ? -12.531 2.582 13.030 1.00 98.62 207 ILE A CA 1
ATOM 1564 C C . ILE A 1 207 ? -13.918 2.828 13.630 1.00 98.62 207 ILE A C 1
ATOM 1566 O O . ILE A 1 207 ? -14.445 1.964 14.330 1.00 98.62 207 ILE A O 1
ATOM 1570 N N . MET A 1 208 ? -14.540 3.968 13.319 1.00 98.38 208 MET A N 1
ATOM 1571 C CA . MET A 1 208 ? -15.905 4.270 13.747 1.00 98.38 208 MET A CA 1
ATOM 1572 C C . MET A 1 208 ? -16.902 3.235 13.214 1.00 98.38 208 MET A C 1
ATOM 1574 O O . MET A 1 208 ? -17.750 2.773 13.971 1.00 98.38 208 MET A O 1
ATOM 1578 N N . LEU A 1 209 ? -16.774 2.813 11.952 1.00 98.19 209 LEU A N 1
ATOM 1579 C CA . LEU A 1 209 ? -17.620 1.767 11.374 1.00 98.19 209 LEU A CA 1
ATOM 1580 C C . LEU A 1 209 ? -17.440 0.416 12.087 1.00 98.19 209 LEU A C 1
ATOM 1582 O O . LEU A 1 209 ? -18.425 -0.259 12.390 1.00 98.19 209 LEU A O 1
ATOM 1586 N N . LEU A 1 210 ? -16.199 0.021 12.392 1.00 98.50 210 LEU A N 1
ATOM 1587 C CA . LEU A 1 210 ? -15.928 -1.206 13.153 1.00 98.50 210 LEU A CA 1
ATOM 1588 C C . LEU A 1 210 ? -16.541 -1.154 14.558 1.00 98.50 210 LEU A C 1
ATOM 1590 O O . LEU A 1 210 ? -17.070 -2.156 15.031 1.00 98.50 210 LEU A O 1
ATOM 1594 N N . TYR A 1 211 ? -16.506 0.004 15.216 1.00 98.31 211 TYR A N 1
ATOM 1595 C CA . TYR A 1 211 ? -17.173 0.190 16.503 1.00 98.31 211 TYR A CA 1
ATOM 1596 C C . TYR A 1 211 ? -18.700 0.099 16.369 1.00 98.31 211 TYR A C 1
ATOM 1598 O O . TYR A 1 211 ? -19.344 -0.653 17.095 1.00 98.31 211 TYR A O 1
ATOM 1606 N N . GLN A 1 212 ? -19.286 0.817 15.407 1.00 97.62 212 GLN A N 1
ATOM 1607 C CA . GLN A 1 212 ? -20.738 0.854 15.188 1.00 97.62 212 GLN A CA 1
ATOM 1608 C C . GLN A 1 212 ? -21.326 -0.516 14.831 1.00 97.62 212 GLN A C 1
ATOM 1610 O O . GLN A 1 212 ? -22.463 -0.810 15.185 1.00 97.62 212 GLN A O 1
ATOM 1615 N N . THR A 1 213 ? -20.550 -1.361 14.151 1.00 97.69 213 THR A N 1
ATOM 1616 C CA . THR A 1 213 ? -20.931 -2.745 13.822 1.00 97.69 213 THR A CA 1
ATOM 1617 C C . THR A 1 213 ? -20.671 -3.736 14.962 1.00 97.69 213 THR A C 1
ATOM 1619 O O . THR A 1 213 ? -20.957 -4.921 14.814 1.00 97.69 213 THR A O 1
ATOM 1622 N N . GLY A 1 214 ? -20.134 -3.274 16.098 1.00 96.88 214 GLY A N 1
ATOM 1623 C CA . GLY A 1 214 ? -19.794 -4.107 17.252 1.00 96.88 214 GLY A CA 1
ATOM 1624 C C . GLY A 1 214 ? -18.554 -4.982 17.054 1.00 96.88 214 GLY A C 1
ATOM 1625 O O . GLY A 1 214 ? -18.262 -5.825 17.899 1.00 96.88 214 GLY A O 1
ATOM 1626 N N . ALA A 1 215 ? -17.808 -4.798 15.959 1.00 97.88 215 ALA A N 1
ATOM 1627 C CA . ALA A 1 215 ? -16.615 -5.587 15.674 1.00 97.88 215 ALA A CA 1
ATOM 1628 C C . ALA A 1 215 ? -15.480 -5.295 16.667 1.00 97.88 215 ALA A C 1
ATOM 1630 O O . ALA A 1 215 ? -14.728 -6.204 17.009 1.00 97.88 215 ALA A O 1
ATOM 1631 N N . ILE A 1 216 ? -15.360 -4.052 17.144 1.00 98.44 216 ILE A N 1
ATOM 1632 C CA . ILE A 1 216 ? -14.362 -3.627 18.139 1.00 98.44 216 ILE A CA 1
ATOM 1633 C C . ILE A 1 216 ? -15.033 -2.887 19.301 1.00 98.44 216 ILE A C 1
ATOM 1635 O O . ILE A 1 216 ? -16.099 -2.296 19.137 1.00 98.44 216 ILE A O 1
ATOM 1639 N N . SER A 1 217 ? -14.398 -2.904 20.474 1.00 97.88 217 SER A N 1
ATOM 1640 C CA . SER A 1 217 ? -14.887 -2.172 21.651 1.00 97.88 217 SER A CA 1
ATOM 1641 C C . SER A 1 217 ? -14.673 -0.660 21.520 1.00 97.88 217 SER A C 1
ATOM 1643 O O . SER A 1 217 ? -13.837 -0.207 20.729 1.00 97.88 217 SER A O 1
ATOM 1645 N N . ALA A 1 218 ? -15.381 0.139 22.326 1.00 97.62 218 ALA A N 1
ATOM 1646 C CA . ALA A 1 218 ? -15.152 1.585 22.365 1.00 97.62 218 ALA A CA 1
ATOM 1647 C C . ALA A 1 218 ? -13.730 1.925 22.844 1.00 97.62 218 ALA A C 1
ATOM 1649 O O . ALA A 1 218 ? -13.117 2.875 22.350 1.00 97.62 218 ALA A O 1
ATOM 1650 N N . GLN A 1 219 ? -13.190 1.124 23.770 1.00 96.75 219 GLN A N 1
ATOM 1651 C CA . GLN A 1 219 ? -11.802 1.227 24.222 1.00 96.75 219 GLN A CA 1
ATOM 1652 C C . GLN A 1 219 ? -10.810 1.032 23.067 1.00 96.75 219 GLN A C 1
ATOM 1654 O O . GLN A 1 219 ? -9.933 1.874 22.863 1.00 96.75 219 GLN A O 1
ATOM 1659 N N . GLU A 1 220 ? -10.966 -0.039 22.286 1.00 97.94 220 GLU A N 1
ATOM 1660 C CA . GLU A 1 220 ? -10.092 -0.314 21.140 1.00 97.94 220 GLU A CA 1
ATOM 1661 C C . GLU A 1 220 ? -10.217 0.763 20.061 1.00 97.94 220 GLU A C 1
ATOM 1663 O O . GLU A 1 220 ? -9.206 1.224 19.522 1.00 97.94 220 GLU A O 1
ATOM 1668 N N . ALA A 1 221 ? -11.437 1.233 19.792 1.00 98.25 221 ALA A N 1
ATOM 1669 C CA . ALA A 1 221 ? -11.670 2.330 18.863 1.00 98.25 221 ALA A CA 1
ATOM 1670 C C . ALA A 1 221 ? -10.946 3.613 19.310 1.00 98.25 221 ALA A C 1
ATOM 1672 O O . ALA A 1 221 ? -10.235 4.233 18.519 1.00 98.25 221 ALA A O 1
ATOM 1673 N N . TYR A 1 222 ? -11.043 3.977 20.594 1.00 98.06 222 TYR A N 1
ATOM 1674 C CA . TYR A 1 222 ? -10.332 5.129 21.148 1.00 98.06 222 TYR A CA 1
ATOM 1675 C C . TYR A 1 222 ? -8.814 4.968 21.060 1.00 98.06 222 TYR A C 1
ATOM 1677 O O . TYR A 1 222 ? -8.145 5.889 20.596 1.00 98.06 222 TYR A O 1
ATOM 1685 N N . LEU A 1 223 ? -8.248 3.823 21.455 1.00 97.12 223 LEU A N 1
ATOM 1686 C CA . LEU A 1 223 ? -6.796 3.590 21.419 1.00 97.12 223 LEU A CA 1
ATOM 1687 C C . LEU A 1 223 ? -6.232 3.651 19.999 1.00 97.12 223 LEU A C 1
ATOM 1689 O O . LEU A 1 223 ? -5.139 4.184 19.798 1.00 97.12 223 LEU A O 1
ATOM 1693 N N . ASN A 1 224 ? -7.015 3.216 19.016 1.00 97.00 224 ASN A N 1
ATOM 1694 C CA . ASN A 1 224 ? -6.591 3.154 17.627 1.00 97.00 224 ASN A CA 1
ATOM 1695 C C . ASN A 1 224 ? -7.010 4.367 16.786 1.00 97.00 224 ASN A C 1
ATOM 1697 O O . ASN A 1 224 ? -6.521 4.480 15.677 1.00 97.00 224 ASN A O 1
ATOM 1701 N N . ALA A 1 225 ? -7.849 5.297 17.242 1.00 97.00 225 ALA A N 1
ATOM 1702 C CA . ALA A 1 225 ? -8.187 6.483 16.442 1.00 97.00 225 ALA A CA 1
ATOM 1703 C C . ALA A 1 225 ? -7.003 7.458 16.286 1.00 97.00 225 ALA A C 1
ATOM 1705 O O . ALA A 1 225 ? -6.222 7.645 17.223 1.00 97.00 225 ALA A O 1
ATOM 1706 N N . ASN A 1 226 ? -6.884 8.125 15.138 1.00 94.56 226 ASN A N 1
ATOM 1707 C CA . ASN A 1 226 ? -5.949 9.232 14.938 1.00 94.56 226 ASN A CA 1
ATOM 1708 C C . ASN A 1 226 ? -6.461 10.491 15.665 1.00 94.56 226 ASN A C 1
ATOM 1710 O O . ASN A 1 226 ? -5.730 11.083 16.459 1.00 94.56 226 ASN A O 1
ATOM 1714 N N . ASN A 1 227 ? -7.731 10.864 15.468 1.00 95.31 227 ASN A N 1
ATOM 1715 C CA . ASN A 1 227 ? -8.416 11.888 16.253 1.00 95.31 227 ASN A CA 1
ATOM 1716 C C . ASN A 1 227 ? -9.196 11.242 17.404 1.00 95.31 227 ASN A C 1
ATOM 1718 O O . ASN A 1 227 ? -10.225 10.604 17.203 1.00 95.31 227 ASN A O 1
ATOM 1722 N N . LYS A 1 228 ? -8.733 11.453 18.638 1.00 97.12 228 LYS A N 1
ATOM 1723 C CA . LYS A 1 228 ? -9.330 10.864 19.847 1.00 97.12 228 LYS A CA 1
ATOM 1724 C C . LYS A 1 228 ? -10.674 11.481 20.251 1.00 97.12 228 LYS A C 1
ATOM 1726 O O . LYS A 1 228 ? -11.454 10.827 20.945 1.00 97.12 228 LYS A O 1
ATOM 1731 N N . ALA A 1 229 ? -10.950 12.724 19.851 1.00 97.38 229 ALA A N 1
ATOM 1732 C CA . ALA A 1 229 ? -12.077 13.494 20.378 1.00 97.38 229 ALA A CA 1
ATOM 1733 C C . ALA A 1 229 ? -13.455 12.837 20.134 1.00 97.38 229 ALA A C 1
ATOM 1735 O O . ALA A 1 229 ? -14.222 12.752 21.092 1.00 97.38 229 ALA A O 1
ATOM 1736 N N . PRO A 1 230 ? -13.771 12.292 18.939 1.00 96.44 230 PRO A N 1
ATOM 1737 C CA . PRO A 1 230 ? -15.058 11.632 18.698 1.00 96.44 230 PRO A CA 1
ATOM 1738 C C . PRO A 1 230 ? -15.236 10.307 19.455 1.00 96.44 230 PRO A C 1
ATOM 1740 O O . PRO A 1 230 ? -16.361 9.889 19.710 1.00 96.44 230 PRO A O 1
ATOM 1743 N N . PHE A 1 231 ? -14.137 9.641 19.820 1.00 97.81 231 PHE A N 1
ATOM 1744 C CA . PHE A 1 231 ? -14.158 8.305 20.424 1.00 97.81 231 PHE A CA 1
ATOM 1745 C C . PHE A 1 231 ? -14.161 8.336 21.951 1.00 97.81 231 PHE A C 1
ATOM 1747 O O . PHE A 1 231 ? -14.656 7.40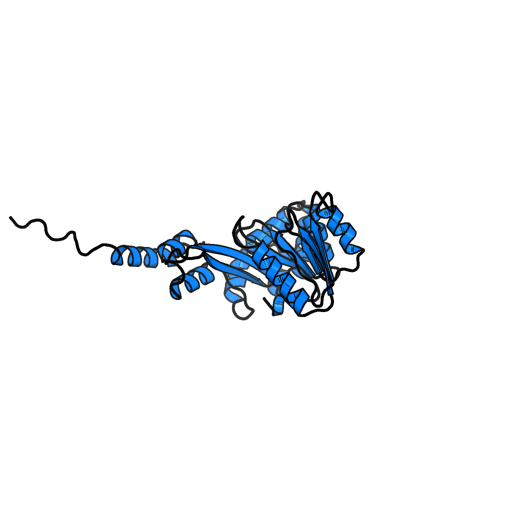8 22.588 1.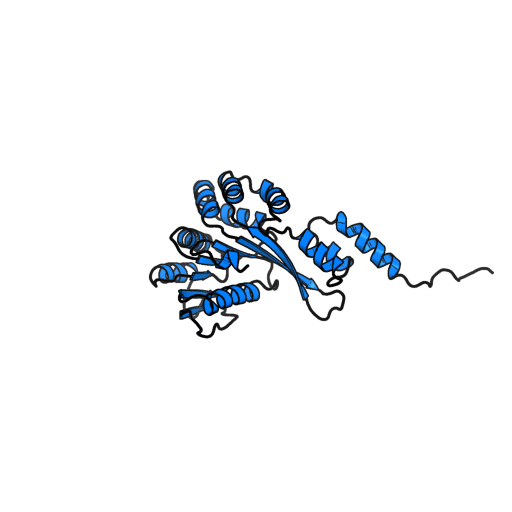00 97.81 231 PHE A O 1
ATOM 1754 N N . LYS A 1 232 ? -13.642 9.413 22.554 1.00 97.06 232 LYS A N 1
ATOM 1755 C CA . LYS A 1 232 ? -13.549 9.553 24.012 1.00 97.06 232 LYS A CA 1
ATOM 1756 C C . LYS A 1 232 ? -14.907 9.390 24.722 1.00 97.06 232 LYS A C 1
ATOM 1758 O O . LYS A 1 232 ? -14.972 8.572 25.638 1.00 97.06 232 LYS A O 1
ATOM 1763 N N . PRO A 1 233 ? -16.004 10.049 24.289 1.00 96.88 233 PRO A N 1
ATOM 1764 C CA . PRO A 1 233 ? -17.301 9.886 24.948 1.00 96.88 233 PRO A CA 1
ATOM 1765 C C . PRO A 1 233 ? -17.867 8.465 24.821 1.00 96.88 233 PRO A C 1
ATOM 1767 O O . PRO A 1 233 ? -18.596 8.011 25.699 1.00 96.88 233 PRO A O 1
ATOM 1770 N N . LEU A 1 234 ? -17.541 7.753 23.735 1.00 95.69 234 LEU A N 1
ATOM 1771 C CA . LEU A 1 234 ? -17.979 6.372 23.507 1.00 95.69 234 LEU A CA 1
ATOM 1772 C C . LEU A 1 234 ? -17.310 5.428 24.512 1.00 95.69 234 LEU A C 1
ATOM 1774 O O . LEU A 1 234 ? -17.983 4.628 25.158 1.00 95.69 234 LEU A O 1
ATOM 1778 N N . MET A 1 235 ? -15.995 5.583 24.686 1.00 95.94 235 MET A N 1
ATOM 1779 C CA . MET A 1 235 ? -15.202 4.834 25.662 1.00 95.94 235 MET A CA 1
ATOM 1780 C C . MET A 1 235 ? -15.670 5.105 27.099 1.00 95.94 235 MET A C 1
ATOM 1782 O O . MET A 1 235 ? -15.835 4.176 27.887 1.00 95.94 235 MET A O 1
ATOM 1786 N N . GLU A 1 236 ? -15.926 6.368 27.448 1.00 94.56 236 GLU A N 1
ATOM 1787 C CA . GLU A 1 236 ? -16.415 6.742 28.782 1.00 94.56 236 GLU A CA 1
ATOM 1788 C C . GLU A 1 236 ? -17.784 6.122 29.092 1.00 94.56 236 GLU A C 1
ATOM 1790 O O . GLU A 1 236 ? -17.979 5.602 30.192 1.00 94.56 236 GLU A O 1
ATOM 1795 N N . ARG A 1 237 ? -18.707 6.113 28.120 1.00 92.19 237 ARG A N 1
ATOM 1796 C CA . ARG A 1 237 ? -20.021 5.461 28.258 1.00 92.19 237 ARG A CA 1
ATOM 1797 C C . ARG A 1 237 ? -19.893 3.952 28.454 1.00 92.19 237 ARG A C 1
ATOM 1799 O O . ARG A 1 237 ? -20.498 3.419 29.380 1.00 92.19 237 ARG A O 1
ATOM 1806 N N . GLU A 1 238 ? -19.076 3.281 27.641 1.00 89.56 238 GLU A N 1
ATOM 1807 C CA . GLU A 1 238 ? -18.843 1.832 27.745 1.00 89.56 238 GLU A CA 1
ATOM 1808 C C . GLU A 1 238 ? -18.265 1.450 29.122 1.00 89.56 238 GLU A C 1
ATOM 1810 O O . GLU A 1 238 ? -18.725 0.497 29.762 1.00 89.56 238 GLU A O 1
ATOM 1815 N N . ASN A 1 239 ? -17.322 2.248 29.631 1.00 86.75 239 ASN A N 1
ATOM 1816 C CA . ASN A 1 239 ? -16.726 2.055 30.954 1.00 86.75 239 ASN A CA 1
ATOM 1817 C C . ASN A 1 239 ? -17.721 2.283 32.103 1.00 86.75 239 ASN A C 1
ATOM 1819 O O . ASN A 1 239 ? -17.621 1.618 33.134 1.00 86.75 239 ASN A O 1
ATOM 1823 N N . GLN A 1 240 ? -18.692 3.186 31.943 1.00 85.38 240 GLN A N 1
ATOM 1824 C CA . GLN A 1 240 ? -19.761 3.388 32.928 1.00 85.38 240 GLN A CA 1
ATOM 1825 C C . GLN A 1 240 ? -20.737 2.206 32.952 1.00 85.38 240 GLN A C 1
ATOM 1827 O O . GLN A 1 240 ? -21.082 1.740 34.034 1.00 85.38 240 GLN A O 1
ATOM 1832 N N . THR A 1 241 ? -21.115 1.663 31.790 1.00 78.75 241 THR A N 1
ATOM 1833 C CA . THR A 1 241 ? -21.976 0.467 31.701 1.00 78.75 241 THR A CA 1
ATOM 1834 C C . THR A 1 241 ? -21.318 -0.814 32.218 1.00 78.75 241 THR A C 1
ATOM 1836 O O . THR A 1 241 ? -22.022 -1.730 32.630 1.00 78.75 241 THR A O 1
ATOM 1839 N N . ARG A 1 242 ? -19.979 -0.896 32.218 1.00 69.38 242 ARG A N 1
ATOM 1840 C CA . ARG A 1 242 ? -19.224 -2.056 32.728 1.00 69.38 242 ARG A CA 1
ATOM 1841 C C . ARG A 1 242 ? -18.969 -2.030 34.239 1.00 69.38 242 ARG A C 1
ATOM 1843 O O . ARG A 1 242 ? -18.542 -3.046 34.784 1.00 69.38 242 ARG A O 1
ATOM 1850 N N . LYS A 1 243 ? -19.214 -0.913 34.938 1.00 52.56 243 LYS A N 1
ATOM 1851 C CA . LYS A 1 243 ? -19.140 -0.891 36.408 1.00 52.56 243 LYS A CA 1
ATOM 1852 C C . LYS A 1 243 ? -20.329 -1.682 36.979 1.00 52.56 243 LYS A C 1
ATOM 1854 O O . LYS A 1 243 ? -21.465 -1.336 36.659 1.00 52.56 243 LYS A O 1
ATOM 1859 N N . PRO A 1 244 ? -20.119 -2.714 37.820 1.00 49.72 244 PRO A N 1
ATOM 1860 C CA . PRO A 1 244 ? -21.230 -3.442 38.423 1.00 49.72 244 PRO A CA 1
ATOM 1861 C C . PRO A 1 244 ? -22.056 -2.503 39.310 1.00 49.72 244 PRO A C 1
ATOM 1863 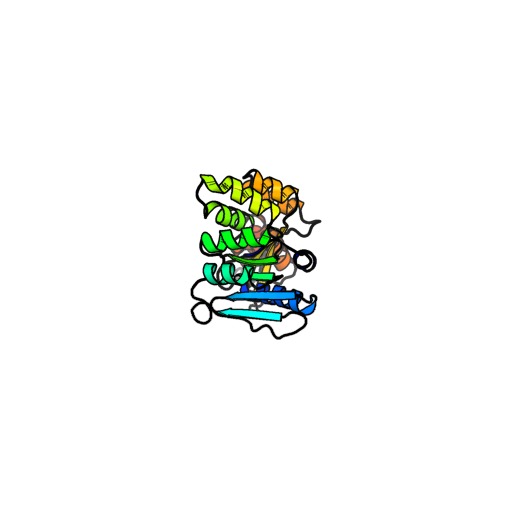O O . PRO A 1 244 ? -21.488 -1.684 40.039 1.00 49.72 244 PRO A O 1
ATOM 1866 N N . LEU A 1 245 ? -23.385 -2.663 39.312 1.00 52.03 245 LEU A N 1
ATOM 1867 C CA . LEU A 1 245 ? -24.241 -2.185 40.403 1.00 52.03 245 LEU A CA 1
ATOM 1868 C C . LEU A 1 245 ? -23.792 -2.878 41.700 1.00 52.03 245 LEU A C 1
ATOM 1870 O O . LEU A 1 245 ? -24.255 -3.968 42.019 1.00 52.03 245 LEU A O 1
ATOM 1874 N N . GLY A 1 246 ? -22.837 -2.295 42.419 1.00 55.34 246 GLY A N 1
ATOM 1875 C CA . GLY A 1 246 ? -22.231 -2.993 43.548 1.00 55.34 246 GLY A CA 1
ATOM 1876 C C . GLY A 1 246 ? -21.302 -2.165 44.421 1.00 55.34 246 GLY A C 1
ATOM 1877 O O . GLY A 1 246 ? -20.361 -2.737 44.948 1.00 55.34 246 GLY A O 1
ATOM 1878 N N . GLN A 1 247 ? -21.524 -0.853 44.581 1.00 51.62 247 GLN A N 1
ATOM 1879 C CA . GLN 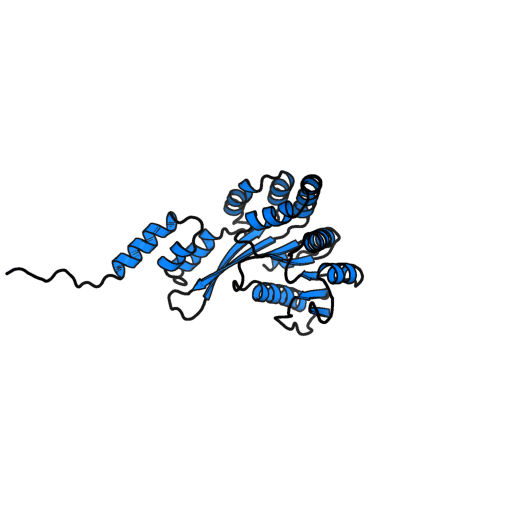A 1 247 ? -20.864 -0.045 45.629 1.00 51.62 247 GLN A CA 1
ATOM 1880 C C . GLN A 1 247 ? -21.766 1.070 46.204 1.00 51.62 247 GLN A C 1
ATOM 1882 O O . GLN A 1 247 ? -21.298 2.150 46.549 1.00 51.62 247 GLN A O 1
ATOM 1887 N N . HIS A 1 248 ? -23.069 0.812 46.353 1.00 48.09 248 HIS A N 1
ATOM 1888 C CA . HIS A 1 248 ? -23.972 1.666 47.141 1.00 48.09 248 HIS A CA 1
ATOM 1889 C C . HIS A 1 248 ? -24.825 0.839 48.114 1.00 48.09 248 HIS A C 1
ATOM 1891 O O . HIS A 1 248 ? -26.043 0.932 48.108 1.00 48.09 248 HIS A O 1
ATOM 1897 N N . MET A 1 249 ? -24.194 0.015 48.955 1.00 48.88 249 MET A N 1
ATOM 1898 C CA . MET A 1 249 ? -24.796 -0.459 50.212 1.00 48.88 249 MET A CA 1
ATOM 1899 C C . MET A 1 249 ? -23.693 -0.790 51.223 1.00 48.88 249 MET A C 1
ATOM 1901 O O . MET A 1 249 ? -23.299 -1.941 51.353 1.00 48.88 249 MET A O 1
ATOM 1905 N N . GLN A 1 250 ? -23.174 0.233 51.904 1.00 45.25 250 GLN A N 1
ATOM 1906 C CA . GLN A 1 250 ? -22.461 0.171 53.192 1.00 45.25 250 GLN A CA 1
ATOM 1907 C C . GLN A 1 250 ? -22.168 1.635 53.591 1.00 45.25 250 GLN A C 1
ATOM 1909 O O . GLN A 1 250 ? -21.470 2.323 52.863 1.00 45.25 250 GLN A O 1
ATOM 1914 N N . GLY A 1 251 ? -22.701 2.223 54.658 1.00 42.22 251 GLY A N 1
ATOM 1915 C CA . GLY A 1 251 ? -23.628 1.725 55.657 1.00 42.22 251 GLY A CA 1
ATOM 1916 C C . GLY A 1 251 ? -24.482 2.870 56.201 1.00 42.22 251 GLY A C 1
ATOM 1917 O O . GLY A 1 251 ? -23.993 3.962 56.469 1.00 42.22 251 GLY A O 1
ATOM 1918 N N . ALA A 1 252 ? -25.772 2.591 56.359 1.00 45.16 252 ALA A N 1
ATOM 1919 C CA . ALA A 1 252 ? -26.579 3.211 57.391 1.00 45.16 252 ALA A CA 1
ATOM 1920 C C . ALA A 1 252 ? -26.480 2.296 58.614 1.00 45.16 252 ALA A C 1
ATOM 1922 O O . ALA A 1 252 ? -27.099 1.231 58.618 1.00 45.16 252 ALA A O 1
ATOM 1923 N N . ARG A 1 253 ? -25.652 2.677 59.587 1.00 45.81 253 ARG A N 1
ATOM 1924 C CA . ARG A 1 253 ? -25.799 2.382 61.017 1.00 45.81 253 ARG A CA 1
ATOM 1925 C C . ARG A 1 253 ? -25.100 3.480 61.797 1.00 45.81 253 ARG A C 1
ATOM 1927 O O . ARG A 1 253 ? -23.969 3.824 61.392 1.00 45.81 253 ARG A O 1
#